Protein AF-A0A0P7GC96-F1 (afdb_monomer_lite)

Sequence (207 aa):
MMYAAHKAAGGMTSIYRQLGIGCERLFREVIKDTLSLSEEQVKWRYQVPIDDTDRLKTLTLDGRIELTDVVDDDQRNRISAWIDHQRARLNITQELKGVVFEVRQGYKSADSKRQNGDLSNSAQALGRGYIMGLVLMSTQMNRAVRARYELANIPVLLGTSGDEDNATSTFAFFRDVIGYDLGDFFERNSDSMRAEVIQILEELLSA

Foldseek 3Di:
DVVLVVLLVVLVVVVQVVVFVVQLVVVLVLLCVLQVADPVQQKDWDWDDDPPDPDIDIDIFSGWDFLVRRPDPVLSVLQLVLQVVLCVQLVPPDAARIATEHEGQAAADPDVVVLVVLLVVQVVQVVVRYGYEYHYLAQHDDPVSVVVCSNSSYQYAHNDDDPDDLSHHPQCVCCRNSVDRPVVVCVVCVVVVVVVVVVSSCVSSVD

Secondary structure (DSSP, 8-state):
-HHHHHHHHHHHHHHHHHHHHHHHHHHHHHHHHHTT--TTTS-EEEEEE-TTSS-EEEEEESEEEEGGG---HHHHHHHHHHHHHHHHHTT--S--SEEEEEEES-B----HHHHHHHHHHHHHHHTTTEEEEEEESSS-B-HHHHHHHHHTT--EEB---SS--TTTBHHHIIIIII---HHHHHHHHHHHHHHHHHHHHHHHHH-

pLDDT: mean 91.51, std 8.73, range [58.22, 98.69]

Radius of gyration: 18.47 Å; chains: 1; bounding box: 48×51×54 Å

Structure (mmCIF, N/CA/C/O backbone):
data_AF-A0A0P7GC96-F1
#
_entry.id   AF-A0A0P7GC96-F1
#
loop_
_atom_site.group_PDB
_atom_site.id
_atom_site.type_symbol
_atom_site.label_atom_id
_atom_site.label_alt_id
_atom_site.label_comp_id
_atom_site.label_asym_id
_atom_site.label_entity_id
_atom_site.label_seq_id
_atom_site.pdbx_PDB_ins_code
_atom_site.Cartn_x
_atom_site.Cartn_y
_atom_site.Cartn_z
_atom_site.occupancy
_atom_site.B_iso_or_equiv
_atom_site.auth_seq_id
_atom_site.auth_comp_id
_atom_site.auth_asym_id
_atom_site.auth_atom_id
_atom_site.pdbx_PDB_model_num
ATOM 1 N N . MET A 1 1 ? 28.727 6.501 -30.793 1.00 60.19 1 MET A N 1
ATOM 2 C CA . MET A 1 1 ? 28.719 5.579 -29.631 1.00 60.19 1 MET A CA 1
ATOM 3 C C . MET A 1 1 ? 28.227 6.247 -28.346 1.00 60.19 1 MET A C 1
ATOM 5 O O . MET A 1 1 ? 27.246 5.771 -27.798 1.00 60.19 1 MET A O 1
ATOM 9 N N . MET A 1 2 ? 28.807 7.370 -27.898 1.00 67.94 2 MET A N 1
ATOM 10 C CA . MET A 1 2 ? 28.390 8.043 -26.647 1.00 67.94 2 MET A CA 1
ATOM 11 C C . MET A 1 2 ? 26.924 8.529 -26.639 1.00 67.94 2 MET A C 1
ATOM 13 O O . MET A 1 2 ? 26.224 8.341 -25.651 1.00 67.94 2 MET A O 1
ATOM 17 N N . TYR A 1 3 ? 26.435 9.095 -27.750 1.00 67.50 3 TYR A N 1
ATOM 18 C CA . TYR A 1 3 ? 25.046 9.565 -27.875 1.00 67.50 3 TYR A CA 1
ATOM 19 C C . TYR A 1 3 ? 24.015 8.427 -27.767 1.00 67.50 3 TYR A C 1
ATOM 21 O O . TYR A 1 3 ? 23.059 8.537 -27.007 1.00 67.50 3 TYR A O 1
ATOM 29 N N . ALA A 1 4 ? 24.252 7.306 -28.456 1.00 66.81 4 ALA A N 1
ATOM 30 C CA . ALA A 1 4 ? 23.392 6.124 -28.392 1.00 66.81 4 ALA A CA 1
ATOM 31 C C . ALA A 1 4 ? 23.369 5.507 -26.981 1.00 66.81 4 ALA A C 1
ATOM 33 O O . ALA A 1 4 ? 22.303 5.194 -26.464 1.00 66.81 4 ALA A O 1
ATOM 34 N N . ALA A 1 5 ? 24.525 5.423 -26.311 1.00 68.00 5 ALA A N 1
ATOM 35 C CA . ALA A 1 5 ? 24.607 4.942 -24.930 1.00 68.00 5 ALA A CA 1
ATOM 36 C C . ALA A 1 5 ? 23.858 5.857 -23.940 1.00 68.00 5 ALA A C 1
ATOM 38 O O . ALA A 1 5 ? 23.133 5.375 -23.071 1.00 68.00 5 ALA A O 1
ATOM 39 N N . HIS A 1 6 ? 23.982 7.180 -24.090 1.00 70.00 6 HIS A N 1
ATOM 40 C CA . HIS A 1 6 ? 23.260 8.150 -23.262 1.00 70.00 6 HIS A CA 1
ATOM 41 C C . HIS A 1 6 ? 21.739 8.099 -23.500 1.00 70.00 6 HIS A C 1
ATOM 43 O O . HIS A 1 6 ? 20.958 8.113 -22.548 1.00 70.00 6 HIS A O 1
ATOM 49 N N . LYS A 1 7 ? 21.309 7.986 -24.764 1.00 69.44 7 LYS A N 1
ATOM 50 C CA . LYS A 1 7 ? 19.897 7.831 -25.150 1.00 69.44 7 LYS A CA 1
ATOM 51 C C . LYS A 1 7 ? 19.304 6.534 -24.592 1.00 69.44 7 LYS A C 1
ATOM 53 O O . LYS A 1 7 ? 18.242 6.580 -23.977 1.00 69.44 7 LYS A O 1
ATOM 58 N N . ALA A 1 8 ? 20.022 5.416 -24.702 1.00 72.19 8 ALA A N 1
ATOM 59 C CA . ALA A 1 8 ? 19.626 4.131 -24.127 1.00 72.19 8 ALA A CA 1
ATOM 60 C C . ALA A 1 8 ? 19.471 4.200 -22.597 1.00 72.19 8 ALA A C 1
ATOM 62 O O . ALA A 1 8 ? 18.467 3.744 -22.054 1.00 72.19 8 ALA A O 1
ATOM 63 N N . ALA A 1 9 ? 20.417 4.827 -21.889 1.00 73.06 9 ALA A N 1
ATOM 64 C CA . ALA A 1 9 ? 20.340 4.993 -20.435 1.00 73.06 9 ALA A CA 1
ATOM 65 C C . ALA A 1 9 ? 19.135 5.853 -19.995 1.00 73.06 9 ALA A C 1
ATOM 67 O O . ALA A 1 9 ? 18.430 5.512 -19.036 1.00 73.06 9 ALA A O 1
ATOM 68 N N . GLY A 1 10 ? 18.859 6.943 -20.721 1.00 76.62 10 GLY A N 1
ATOM 69 C CA . GLY A 1 10 ? 17.672 7.774 -20.505 1.00 76.62 10 GLY A CA 1
ATOM 70 C C . GLY A 1 10 ? 16.366 7.023 -20.790 1.00 76.62 10 GLY A C 1
ATOM 71 O O . GLY A 1 10 ? 15.443 7.059 -19.972 1.00 76.62 10 GLY A O 1
ATOM 72 N N . GLY A 1 11 ? 16.316 6.285 -21.903 1.00 78.31 11 GLY A N 1
ATOM 73 C CA . GLY A 1 11 ? 15.181 5.451 -22.302 1.00 78.31 11 GLY A CA 1
ATOM 74 C C . GLY A 1 11 ? 14.857 4.377 -21.265 1.00 78.31 11 GLY A C 1
ATOM 75 O O . GLY A 1 11 ? 13.724 4.304 -20.793 1.00 78.31 11 GLY A O 1
ATOM 76 N N . MET A 1 12 ? 15.864 3.629 -20.802 1.00 79.06 12 MET A N 1
ATOM 77 C CA . MET A 1 12 ? 15.691 2.623 -19.748 1.00 79.06 12 MET A CA 1
ATOM 78 C C . MET A 1 12 ? 15.115 3.225 -18.460 1.00 79.06 12 MET A C 1
ATOM 80 O O . MET A 1 12 ? 14.194 2.662 -17.870 1.00 79.06 12 MET A O 1
ATOM 84 N N . THR A 1 13 ? 15.602 4.396 -18.039 1.00 79.25 13 THR A N 1
ATOM 85 C CA . THR A 1 13 ? 15.080 5.089 -16.847 1.00 79.25 13 THR A CA 1
ATOM 86 C C . THR A 1 13 ? 13.602 5.462 -17.008 1.00 79.25 13 THR A C 1
ATOM 88 O O . THR A 1 13 ? 12.831 5.368 -16.051 1.00 79.25 13 THR A O 1
ATOM 91 N N . SER A 1 14 ? 13.194 5.867 -18.214 1.00 82.25 14 SER A N 1
ATOM 92 C CA . SER A 1 14 ? 11.795 6.167 -18.527 1.00 82.25 14 SER A CA 1
ATOM 93 C C . SER A 1 14 ? 10.913 4.921 -18.437 1.00 82.25 14 SER A C 1
ATOM 95 O O . SER A 1 14 ? 9.888 4.960 -17.759 1.00 82.25 14 SER A O 1
ATOM 97 N N . ILE A 1 15 ? 11.341 3.797 -19.023 1.00 83.62 15 ILE A N 1
ATOM 98 C CA . ILE A 1 15 ? 10.598 2.525 -18.979 1.00 83.62 15 ILE A CA 1
ATOM 99 C C . ILE A 1 15 ? 10.392 2.068 -17.537 1.00 83.62 15 ILE A C 1
ATOM 101 O O . ILE A 1 15 ? 9.266 1.783 -17.142 1.00 83.62 15 ILE A O 1
ATOM 105 N N . TYR A 1 16 ? 11.446 2.070 -16.714 1.00 82.06 16 TYR A N 1
ATOM 106 C CA . TYR A 1 16 ? 11.323 1.705 -15.298 1.00 82.06 16 TYR A CA 1
ATOM 107 C C . TYR A 1 16 ? 10.293 2.568 -14.560 1.00 82.06 16 TYR A C 1
ATOM 109 O O . TYR A 1 16 ? 9.539 2.057 -13.731 1.00 82.06 16 TYR A O 1
ATOM 117 N N . ARG A 1 17 ? 10.232 3.871 -14.864 1.00 84.44 17 ARG A N 1
ATOM 118 C CA . ARG A 1 17 ? 9.224 4.770 -14.289 1.00 84.44 17 ARG A CA 1
ATOM 119 C C . ARG A 1 17 ? 7.815 4.414 -14.762 1.00 84.44 17 ARG A C 1
ATOM 121 O O . ARG A 1 17 ? 6.910 4.386 -13.937 1.00 84.44 17 ARG A O 1
ATOM 128 N N . GLN A 1 18 ? 7.636 4.133 -16.052 1.00 88.50 18 GLN A N 1
ATOM 129 C CA . GLN A 1 18 ? 6.333 3.759 -16.611 1.00 88.50 18 GLN A CA 1
ATOM 130 C C . GLN A 1 18 ? 5.833 2.422 -16.066 1.00 88.50 18 GLN A C 1
ATOM 132 O O . GLN A 1 18 ? 4.664 2.320 -15.716 1.00 88.50 18 GLN A O 1
ATOM 137 N N . LEU A 1 19 ? 6.714 1.433 -15.895 1.00 87.62 19 LEU A N 1
ATOM 138 C CA . LEU A 1 19 ? 6.369 0.178 -15.226 1.00 87.62 19 LEU A CA 1
ATOM 139 C C . LEU A 1 19 ? 5.919 0.422 -13.781 1.00 87.62 19 LEU A C 1
ATOM 141 O O . LEU A 1 19 ? 4.934 -0.161 -13.347 1.00 87.62 19 LEU A O 1
ATOM 145 N N . GLY A 1 20 ? 6.583 1.331 -13.057 1.00 89.00 20 GLY A N 1
ATOM 146 C CA . GLY A 1 20 ? 6.140 1.761 -11.727 1.00 89.00 20 GLY A CA 1
ATOM 147 C C . GLY A 1 20 ? 4.722 2.337 -11.724 1.00 89.00 20 GLY A C 1
ATOM 148 O O . GLY A 1 20 ? 3.894 1.894 -10.935 1.00 89.00 20 GLY A O 1
ATOM 149 N N . ILE A 1 21 ? 4.429 3.254 -12.650 1.00 91.06 21 ILE A N 1
ATOM 150 C CA . ILE A 1 21 ? 3.087 3.841 -12.823 1.00 91.06 21 ILE A CA 1
ATOM 151 C C . ILE A 1 21 ? 2.061 2.761 -13.204 1.00 91.06 21 ILE A C 1
ATOM 153 O O . ILE A 1 21 ? 0.930 2.779 -12.726 1.00 91.06 21 ILE A O 1
ATOM 157 N N . GLY A 1 22 ? 2.442 1.805 -14.053 1.00 92.56 22 GLY A N 1
ATOM 158 C CA . GLY A 1 22 ? 1.599 0.669 -14.422 1.00 92.56 22 GLY A CA 1
ATOM 159 C C . GLY A 1 22 ? 1.245 -0.207 -13.220 1.00 92.56 22 GLY A C 1
ATOM 160 O O . GLY A 1 22 ? 0.075 -0.519 -13.023 1.00 92.56 22 GLY A O 1
ATOM 161 N N . CYS A 1 23 ? 2.228 -0.540 -12.377 1.00 91.56 23 CYS A N 1
ATOM 162 C CA . CYS A 1 23 ? 2.006 -1.294 -11.142 1.00 91.56 23 CYS A CA 1
ATOM 163 C C . CYS A 1 23 ? 1.088 -0.556 -10.159 1.00 91.56 23 CYS A C 1
ATOM 165 O O . CYS A 1 23 ? 0.226 -1.186 -9.556 1.00 91.56 23 CYS A O 1
ATOM 167 N N . GLU A 1 24 ? 1.257 0.759 -10.005 1.00 94.25 24 GLU A N 1
ATOM 168 C CA . GLU A 1 24 ? 0.391 1.604 -9.171 1.00 94.25 24 GLU A CA 1
ATOM 169 C C . GLU A 1 24 ? -1.064 1.565 -9.659 1.00 94.25 24 GLU A C 1
ATOM 171 O O . GLU A 1 24 ? -1.988 1.335 -8.879 1.00 94.25 24 GLU A O 1
ATOM 176 N N . ARG A 1 25 ? -1.268 1.739 -10.970 1.00 95.19 25 ARG A N 1
ATOM 177 C CA . ARG A 1 25 ? -2.599 1.686 -11.586 1.00 95.19 25 ARG A CA 1
ATOM 178 C C . ARG A 1 25 ? -3.230 0.313 -11.426 1.00 95.19 25 ARG A C 1
ATOM 180 O O . ARG A 1 25 ? -4.363 0.239 -10.975 1.00 95.19 25 ARG A O 1
ATOM 187 N N . LEU A 1 26 ? -2.496 -0.756 -11.734 1.00 95.56 26 LEU A N 1
ATOM 188 C CA . LEU A 1 26 ? -2.982 -2.123 -11.562 1.00 95.56 26 LEU A CA 1
ATOM 189 C C . LEU A 1 26 ? -3.374 -2.394 -10.107 1.00 95.56 26 LEU A C 1
ATOM 191 O O . LEU A 1 26 ? -4.456 -2.911 -9.862 1.00 95.56 26 LEU A O 1
ATOM 195 N N . PHE A 1 27 ? -2.527 -2.010 -9.148 1.00 96.38 27 PHE A N 1
ATOM 196 C CA . PHE A 1 27 ? -2.829 -2.144 -7.723 1.00 96.38 27 PHE A CA 1
ATOM 197 C C . PHE A 1 27 ? -4.162 -1.470 -7.383 1.00 96.38 27 PHE A C 1
ATOM 199 O O . PHE A 1 27 ? -5.023 -2.090 -6.759 1.00 96.38 27 PHE A O 1
ATOM 206 N N . ARG A 1 28 ? -4.343 -0.216 -7.821 1.00 96.50 28 ARG A N 1
ATOM 207 C CA . ARG A 1 28 ? -5.559 0.562 -7.567 1.00 96.50 28 ARG A CA 1
ATOM 208 C C . ARG A 1 28 ? -6.793 -0.060 -8.216 1.00 96.50 28 ARG A C 1
ATOM 210 O O . ARG A 1 28 ? -7.824 -0.147 -7.560 1.00 96.50 28 ARG A O 1
ATOM 217 N N . GLU A 1 29 ? -6.692 -0.502 -9.466 1.00 97.81 29 GLU A N 1
ATOM 218 C CA . GLU A 1 29 ? -7.804 -1.147 -10.171 1.00 97.81 29 GLU A CA 1
ATOM 219 C C . GLU A 1 29 ? -8.209 -2.457 -9.492 1.00 97.81 29 GLU A C 1
ATOM 221 O O . GLU A 1 29 ? -9.387 -2.669 -9.232 1.00 97.81 29 GLU A O 1
ATOM 226 N N . VAL A 1 30 ? -7.243 -3.293 -9.095 1.00 97.50 30 VAL A N 1
ATOM 227 C CA . VAL A 1 30 ? -7.543 -4.560 -8.415 1.00 97.50 30 VAL A CA 1
ATOM 228 C C . VAL A 1 30 ? -8.275 -4.324 -7.095 1.00 97.50 30 VAL A C 1
ATOM 230 O O . VAL A 1 30 ? -9.278 -4.990 -6.845 1.00 97.50 30 VAL A O 1
ATOM 233 N N . ILE A 1 31 ? -7.821 -3.390 -6.247 1.00 97.69 31 ILE A N 1
ATOM 234 C CA . ILE A 1 31 ? -8.533 -3.112 -4.985 1.00 97.69 31 ILE A CA 1
ATOM 235 C C . ILE A 1 31 ? -9.923 -2.525 -5.242 1.00 97.69 31 ILE A C 1
ATOM 237 O O . ILE A 1 31 ? -10.858 -2.848 -4.515 1.00 97.69 31 ILE A O 1
ATOM 241 N N . LYS A 1 32 ? -10.066 -1.691 -6.279 1.00 98.00 32 LYS A N 1
ATOM 242 C CA . LYS A 1 32 ? -11.329 -1.055 -6.651 1.00 98.00 32 LYS A CA 1
ATOM 243 C C . LYS A 1 32 ? -12.355 -2.108 -7.053 1.00 98.00 32 LYS A C 1
ATOM 245 O O . LYS A 1 32 ? -13.433 -2.160 -6.468 1.00 98.00 32 LYS A O 1
ATOM 250 N N . ASP A 1 33 ? -11.978 -2.982 -7.977 1.00 97.81 33 ASP A N 1
ATOM 251 C CA . ASP A 1 33 ? -12.863 -4.002 -8.528 1.00 97.81 33 ASP A CA 1
ATOM 252 C C . ASP A 1 33 ? -13.159 -5.099 -7.499 1.00 97.81 33 ASP A C 1
ATOM 254 O O . ASP A 1 33 ? -14.314 -5.472 -7.303 1.00 97.81 33 ASP A O 1
ATOM 258 N N . THR A 1 34 ? -12.136 -5.577 -6.782 1.00 98.06 34 THR A N 1
ATOM 259 C CA . THR A 1 34 ? -12.291 -6.700 -5.838 1.00 98.06 34 THR A CA 1
ATOM 260 C C . THR A 1 34 ? -13.140 -6.322 -4.626 1.00 98.06 34 THR A C 1
ATOM 262 O O . THR A 1 34 ? -13.911 -7.146 -4.136 1.00 98.06 34 THR A O 1
ATOM 265 N N . LEU A 1 35 ? -13.015 -5.080 -4.147 1.00 98.06 35 LEU A N 1
ATOM 266 C CA . LEU A 1 35 ? -13.722 -4.590 -2.960 1.00 98.06 35 LEU A CA 1
ATOM 267 C C . LEU A 1 35 ? -14.952 -3.737 -3.307 1.00 98.06 35 LEU A C 1
ATOM 269 O O . LEU A 1 35 ? -15.568 -3.161 -2.413 1.00 98.06 35 LEU A O 1
ATOM 273 N N . SER A 1 36 ? -15.308 -3.643 -4.596 1.00 97.62 36 SER A N 1
ATOM 274 C CA . SER A 1 36 ? -16.427 -2.827 -5.095 1.00 97.62 36 SER A CA 1
ATOM 275 C C . SER A 1 36 ? -16.369 -1.361 -4.640 1.00 97.62 36 SER A C 1
ATOM 277 O O . SER A 1 36 ? -17.391 -0.741 -4.340 1.00 97.62 36 SER A O 1
ATOM 279 N N . LEU A 1 37 ? -15.161 -0.800 -4.574 1.00 98.06 37 LEU A N 1
ATOM 280 C CA . LEU A 1 37 ? -14.933 0.586 -4.180 1.00 98.06 37 LEU A CA 1
ATOM 281 C C . LEU A 1 37 ? -15.082 1.515 -5.387 1.00 98.06 37 LEU A C 1
ATOM 283 O O . LEU A 1 37 ? -14.823 1.153 -6.530 1.00 98.06 37 LEU A O 1
ATOM 287 N N . SER A 1 38 ? -15.462 2.761 -5.137 1.00 97.81 38 SER A N 1
ATOM 288 C CA . SER A 1 38 ? -15.432 3.814 -6.152 1.00 97.81 38 SER A CA 1
ATOM 289 C C . SER A 1 38 ? -14.037 4.424 -6.317 1.00 97.81 38 SER A C 1
ATOM 291 O O . SER A 1 38 ? -13.185 4.356 -5.429 1.00 97.81 38 SER A O 1
ATOM 293 N N . GLU A 1 39 ? -13.840 5.135 -7.429 1.00 96.00 39 GLU A N 1
ATOM 294 C CA . GLU A 1 39 ? -12.635 5.931 -7.701 1.00 96.00 39 GLU A CA 1
ATOM 295 C C . GLU A 1 39 ? -12.256 6.898 -6.572 1.00 96.00 39 GLU A C 1
ATOM 297 O O . GLU A 1 39 ? -11.076 7.112 -6.308 1.00 96.00 39 GLU A O 1
ATOM 302 N N . GLU A 1 40 ? -13.229 7.511 -5.894 1.00 96.25 40 GLU A N 1
ATOM 303 C CA . GLU A 1 40 ? -12.924 8.422 -4.784 1.00 96.25 40 GLU A CA 1
ATOM 304 C C . GLU A 1 40 ? -12.631 7.677 -3.476 1.00 96.25 40 GLU A C 1
ATOM 306 O O . GLU A 1 40 ? -11.875 8.188 -2.648 1.00 96.25 40 GLU A O 1
ATOM 311 N N . GLN A 1 41 ? -13.172 6.469 -3.290 1.00 97.62 41 GLN A N 1
ATOM 312 C CA . GLN A 1 41 ? -12.918 5.659 -2.095 1.00 97.62 41 GLN A CA 1
ATOM 313 C C . GLN A 1 41 ? -11.513 5.055 -2.081 1.00 97.62 41 GLN A C 1
ATOM 315 O O . GLN A 1 41 ? -10.923 4.935 -1.011 1.00 97.62 41 GLN A O 1
ATOM 320 N N . VAL A 1 42 ? -10.934 4.758 -3.248 1.00 97.31 42 VAL A N 1
ATOM 321 C CA . VAL A 1 42 ? -9.546 4.269 -3.351 1.00 97.31 42 VAL A CA 1
ATOM 322 C C . VAL A 1 42 ? -8.498 5.383 -3.313 1.00 97.31 42 VAL A C 1
ATOM 324 O O . VAL A 1 42 ? -7.302 5.104 -3.253 1.00 97.31 42 VAL A O 1
ATOM 327 N N . LYS A 1 43 ? -8.912 6.656 -3.329 1.00 95.19 43 LYS A N 1
ATOM 328 C CA . LYS A 1 43 ? -7.999 7.801 -3.259 1.00 95.19 43 LYS A CA 1
ATOM 329 C C . LYS A 1 43 ? -7.808 8.257 -1.822 1.00 95.19 43 LYS A C 1
ATOM 331 O O . LYS A 1 43 ? -8.758 8.518 -1.077 1.00 95.19 43 LYS A O 1
ATOM 336 N N . TRP A 1 44 ? -6.551 8.476 -1.461 1.00 97.06 44 TRP A N 1
ATOM 337 C CA . TRP A 1 44 ? -6.198 9.196 -0.249 1.00 97.06 44 TRP A CA 1
ATOM 338 C C . TRP A 1 44 ? -5.426 10.459 -0.594 1.00 97.06 44 TRP A C 1
ATOM 340 O O . TRP A 1 44 ? -4.500 10.443 -1.406 1.00 97.06 44 TRP A O 1
ATOM 350 N N . ARG A 1 45 ? -5.837 11.570 0.018 1.00 96.38 45 ARG A N 1
ATOM 351 C CA . ARG A 1 45 ? -5.215 12.875 -0.173 1.00 96.38 45 ARG A CA 1
ATOM 352 C C . ARG A 1 45 ? -5.279 13.707 1.094 1.00 96.38 45 ARG A C 1
ATOM 354 O O . ARG A 1 45 ? -6.245 13.631 1.853 1.00 96.38 45 ARG A O 1
ATOM 361 N N . TYR A 1 46 ? -4.281 14.552 1.282 1.00 95.38 46 TYR A N 1
ATOM 362 C CA . TYR A 1 46 ? -4.271 15.572 2.320 1.00 95.38 46 TYR A CA 1
ATOM 363 C C . TYR A 1 46 ? -3.532 16.812 1.831 1.00 95.38 46 TYR A C 1
ATOM 365 O O . TYR A 1 46 ? -2.838 16.783 0.816 1.00 95.38 46 TYR A O 1
ATOM 373 N N . GLN A 1 47 ? -3.727 17.923 2.529 1.00 94.31 47 GLN A N 1
ATOM 374 C CA . GLN A 1 47 ? -3.130 19.201 2.177 1.00 94.31 47 GLN A CA 1
ATOM 375 C C . GLN A 1 47 ? -2.110 19.612 3.230 1.00 94.31 47 GLN A C 1
ATOM 377 O O . GLN A 1 47 ? -2.355 19.459 4.426 1.00 94.31 47 GLN A O 1
ATOM 382 N N . VAL A 1 48 ? -0.980 20.135 2.764 1.00 91.31 48 VAL A N 1
ATOM 383 C CA . VAL A 1 48 ? 0.066 20.737 3.594 1.00 91.31 48 VAL A CA 1
ATOM 384 C C . VAL A 1 48 ? 0.332 22.164 3.118 1.00 91.31 48 VAL A C 1
ATOM 386 O O . VAL A 1 48 ? 0.259 22.408 1.911 1.00 91.31 48 VAL A O 1
ATOM 389 N N . PRO A 1 49 ? 0.625 23.112 4.020 1.00 89.88 49 PRO A N 1
ATOM 390 C CA . PRO A 1 49 ? 1.034 24.454 3.621 1.00 89.88 49 PRO A CA 1
ATOM 391 C C . PRO A 1 49 ? 2.332 24.415 2.807 1.00 89.88 49 PRO A C 1
ATOM 393 O O . PRO A 1 49 ? 3.190 23.553 3.014 1.00 89.88 49 PRO A O 1
ATOM 396 N N . ILE A 1 50 ? 2.450 25.333 1.851 1.00 87.12 50 ILE A N 1
ATOM 397 C CA . ILE A 1 50 ? 3.674 25.574 1.086 1.00 87.12 50 ILE A CA 1
ATOM 398 C C . ILE A 1 50 ? 4.410 26.726 1.765 1.00 87.12 50 ILE A C 1
ATOM 400 O O . ILE A 1 50 ? 4.091 27.881 1.492 1.00 87.12 50 ILE A O 1
ATOM 404 N N . ASP A 1 51 ? 5.386 26.407 2.616 1.00 82.56 51 ASP A N 1
ATOM 405 C CA . ASP A 1 51 ? 6.245 27.374 3.319 1.00 82.56 51 ASP A CA 1
ATOM 406 C C . ASP A 1 51 ? 5.447 28.579 3.883 1.00 82.56 51 ASP A C 1
ATOM 408 O O . ASP A 1 51 ? 4.300 28.415 4.301 1.00 82.56 51 ASP A O 1
ATOM 412 N N . ASP A 1 52 ? 6.019 29.787 3.887 1.00 79.56 52 ASP A N 1
ATOM 413 C CA . ASP A 1 52 ? 5.383 31.027 4.371 1.00 79.56 52 ASP A CA 1
ATOM 414 C C . ASP A 1 52 ? 4.308 31.584 3.409 1.00 79.56 52 ASP A C 1
ATOM 416 O O . ASP A 1 52 ? 4.135 32.797 3.273 1.00 79.56 52 ASP A O 1
ATOM 420 N N . THR A 1 53 ? 3.601 30.719 2.678 1.00 80.12 53 THR A N 1
ATOM 421 C CA . THR A 1 53 ? 2.518 31.126 1.774 1.00 80.12 53 THR A CA 1
ATOM 422 C C . THR A 1 53 ? 1.178 30.557 2.229 1.00 80.12 53 THR A C 1
ATOM 424 O O . THR A 1 53 ? 1.102 29.439 2.730 1.00 80.12 53 THR A O 1
ATOM 427 N N . ASP A 1 54 ? 0.085 31.263 1.931 1.00 86.81 54 ASP A N 1
ATOM 428 C CA . ASP A 1 54 ? -1.286 30.762 2.144 1.00 86.81 54 ASP A CA 1
ATOM 429 C C . ASP A 1 54 ? -1.681 29.634 1.167 1.00 86.81 54 ASP A C 1
ATOM 431 O O . ASP A 1 54 ? -2.841 29.219 1.090 1.00 86.81 54 ASP A O 1
ATOM 435 N N . ARG A 1 55 ? -0.740 29.137 0.353 1.00 91.00 55 ARG A N 1
ATOM 436 C CA . ARG A 1 55 ? -1.011 28.096 -0.638 1.00 91.00 55 ARG A CA 1
ATOM 437 C C . ARG A 1 55 ? -0.863 26.721 -0.011 1.00 91.00 55 ARG A C 1
ATOM 439 O O . ARG A 1 55 ? 0.088 26.439 0.710 1.00 91.00 55 ARG A O 1
ATOM 446 N N . LEU A 1 56 ? -1.766 25.822 -0.387 1.00 92.44 56 LEU A N 1
ATOM 447 C CA . LEU A 1 56 ? -1.735 24.428 0.034 1.00 92.44 56 LEU A CA 1
ATOM 448 C C . LEU A 1 56 ? -1.249 23.527 -1.106 1.00 92.44 56 LEU A C 1
ATOM 450 O O . LEU A 1 56 ? -1.699 23.637 -2.249 1.00 92.44 56 LEU A O 1
ATOM 454 N N . LYS A 1 57 ? -0.355 22.594 -0.786 1.00 93.44 57 LYS A N 1
ATOM 455 C CA . LYS A 1 57 ? 0.037 21.481 -1.650 1.00 93.44 57 LYS A CA 1
ATOM 456 C C . LYS A 1 57 ? -0.790 20.260 -1.283 1.00 93.44 57 LYS A C 1
ATOM 458 O O . LYS A 1 57 ? -0.805 19.847 -0.128 1.00 93.44 57 LYS A O 1
ATOM 463 N N . THR A 1 58 ? -1.438 19.657 -2.275 1.00 95.25 58 THR A N 1
ATOM 464 C CA . THR A 1 58 ? -2.098 18.359 -2.095 1.00 95.25 58 THR A CA 1
ATOM 465 C C . THR A 1 58 ? -1.072 17.246 -2.269 1.00 95.25 58 THR A C 1
ATOM 467 O O . THR A 1 58 ? -0.341 17.219 -3.259 1.00 95.25 58 THR A O 1
ATOM 470 N N . LEU A 1 59 ? -1.013 16.348 -1.295 1.00 95.25 59 LEU A N 1
ATOM 471 C CA . LEU A 1 59 ? -0.246 15.111 -1.324 1.00 95.25 59 LEU A CA 1
ATOM 472 C C . LEU A 1 59 ? -1.220 13.941 -1.413 1.00 95.25 59 LEU A C 1
ATOM 474 O O . LEU A 1 59 ? -2.320 14.006 -0.860 1.00 95.25 59 LEU A O 1
ATOM 478 N N . THR A 1 60 ? -0.822 12.900 -2.133 1.00 95.19 60 THR A N 1
ATOM 479 C CA . THR A 1 60 ? -1.644 11.722 -2.414 1.00 95.19 60 THR A CA 1
ATOM 480 C C . THR A 1 60 ? -0.863 10.453 -2.124 1.00 95.19 60 THR A C 1
ATOM 482 O O . THR A 1 60 ? 0.364 10.459 -2.202 1.00 95.19 60 THR A O 1
ATOM 485 N N . LEU A 1 61 ? -1.594 9.387 -1.818 1.00 96.25 61 LEU A N 1
ATOM 486 C CA . LEU A 1 61 ? -1.086 8.020 -1.781 1.00 96.25 61 LEU A CA 1
ATOM 487 C C . LEU A 1 61 ? -1.822 7.172 -2.820 1.00 96.25 61 LEU A C 1
ATOM 489 O O . LEU A 1 61 ? -2.881 7.557 -3.326 1.00 96.25 61 LEU A O 1
ATOM 493 N N . ASP A 1 62 ? -1.241 6.025 -3.133 1.00 96.44 62 ASP A N 1
ATOM 494 C CA . ASP A 1 62 ? -1.555 5.238 -4.318 1.00 96.44 62 ASP A CA 1
ATOM 495 C C . ASP A 1 62 ? -2.824 4.395 -4.175 1.00 96.44 62 ASP A C 1
ATOM 497 O O . ASP A 1 62 ? -3.450 4.053 -5.182 1.00 96.44 62 ASP A O 1
ATOM 501 N N . GLY A 1 63 ? -3.245 4.120 -2.941 1.00 97.19 63 GLY A N 1
ATOM 502 C CA . GLY A 1 63 ? -4.483 3.412 -2.642 1.00 97.19 63 GLY A CA 1
ATOM 503 C C . GLY A 1 63 ? -5.005 3.701 -1.238 1.00 97.19 63 GLY A C 1
ATOM 504 O O . GLY A 1 63 ? -4.255 4.117 -0.351 1.00 97.19 63 GLY A O 1
ATOM 505 N N . ARG A 1 64 ? -6.297 3.446 -1.033 1.00 98.56 64 ARG A N 1
ATOM 506 C CA . ARG A 1 64 ? -6.989 3.538 0.254 1.00 98.56 64 ARG A CA 1
ATOM 507 C C . ARG A 1 64 ? -8.017 2.425 0.367 1.00 98.56 64 ARG A C 1
ATOM 509 O O . ARG A 1 64 ? -8.745 2.164 -0.584 1.00 98.56 64 ARG A O 1
ATOM 516 N N . ILE A 1 65 ? -8.098 1.833 1.549 1.00 98.62 65 ILE A N 1
ATOM 517 C CA . ILE A 1 65 ? -9.192 0.960 1.958 1.00 98.62 65 ILE A CA 1
ATOM 518 C C . ILE A 1 65 ? -9.644 1.436 3.337 1.00 98.62 65 ILE A C 1
ATOM 520 O O . ILE A 1 65 ? -8.874 1.390 4.296 1.00 98.62 65 ILE A O 1
ATOM 524 N N . GLU A 1 66 ? -10.879 1.918 3.437 1.00 98.62 66 GLU A N 1
ATOM 525 C CA . GLU A 1 66 ? -11.526 2.229 4.713 1.00 98.62 66 GLU A CA 1
ATOM 526 C C . GLU A 1 66 ? -12.532 1.127 5.032 1.00 98.62 66 GLU A C 1
ATOM 528 O O . GLU A 1 66 ? -13.314 0.738 4.170 1.00 98.62 66 GLU A O 1
ATOM 533 N N . LEU A 1 67 ? -12.512 0.605 6.258 1.00 98.62 67 LEU A N 1
ATOM 534 C CA . LEU A 1 67 ? -13.315 -0.563 6.631 1.00 98.62 67 LEU A CA 1
ATOM 535 C C . LEU A 1 67 ? -14.814 -0.323 6.426 1.00 98.62 67 LEU A C 1
ATOM 537 O O . LEU A 1 67 ? -15.529 -1.234 6.030 1.00 98.62 67 LEU A O 1
ATOM 541 N N . THR A 1 68 ? -15.289 0.904 6.640 1.00 98.25 68 THR A N 1
ATOM 542 C CA . THR A 1 68 ? -16.701 1.261 6.445 1.00 98.25 68 THR A CA 1
ATOM 543 C C . THR A 1 68 ? -17.112 1.348 4.976 1.00 98.25 68 THR A C 1
ATOM 545 O O . THR A 1 68 ? -18.304 1.306 4.693 1.00 98.25 68 THR A O 1
ATOM 548 N N . ASP A 1 69 ? -16.153 1.492 4.056 1.00 98.38 69 ASP A N 1
ATOM 549 C CA . ASP A 1 69 ? -16.408 1.508 2.612 1.00 98.38 69 ASP A CA 1
ATOM 550 C C . ASP A 1 69 ? -16.544 0.077 2.043 1.00 98.38 69 ASP A C 1
ATOM 552 O O . ASP A 1 69 ? -17.126 -0.101 0.975 1.00 98.38 69 ASP A O 1
ATOM 556 N N . VAL A 1 70 ? -16.041 -0.946 2.751 1.00 98.31 70 VAL A N 1
ATOM 557 C CA . VAL A 1 70 ? -16.126 -2.357 2.338 1.00 98.31 70 VAL A CA 1
ATOM 558 C C . VAL A 1 70 ? -17.472 -2.942 2.775 1.00 98.31 70 VAL A C 1
ATOM 560 O O . VAL A 1 70 ? -17.738 -3.124 3.969 1.00 98.31 70 VAL A O 1
ATOM 563 N N . VAL A 1 71 ? -18.330 -3.218 1.790 1.00 96.38 71 VAL A N 1
ATOM 564 C CA . VAL A 1 71 ? -19.709 -3.688 2.007 1.00 96.38 71 VAL A CA 1
ATOM 565 C C . VAL A 1 71 ? -19.757 -5.164 2.397 1.00 96.38 71 VAL A C 1
ATOM 567 O O . VAL A 1 71 ? -20.548 -5.528 3.263 1.00 96.38 71 VAL A O 1
ATOM 570 N N . ASP A 1 72 ? -18.921 -5.996 1.776 1.00 98.00 72 ASP A N 1
ATOM 571 C CA . ASP A 1 72 ? -18.849 -7.430 2.055 1.00 98.00 72 ASP A CA 1
ATOM 572 C C . ASP A 1 72 ? -18.210 -7.692 3.430 1.00 98.00 72 ASP A C 1
ATOM 574 O O . ASP A 1 72 ? -17.083 -7.266 3.706 1.00 98.00 72 ASP A O 1
ATOM 578 N N . ASP A 1 73 ? -18.947 -8.384 4.301 1.00 97.94 73 ASP A N 1
ATOM 579 C CA . ASP A 1 73 ? -18.545 -8.628 5.687 1.00 97.94 73 ASP A CA 1
ATOM 580 C C . ASP A 1 73 ? -17.294 -9.507 5.790 1.00 97.94 73 ASP A C 1
ATOM 582 O O . ASP A 1 73 ? -16.418 -9.231 6.613 1.00 97.94 73 ASP A O 1
ATOM 586 N N . ASP A 1 74 ? -17.169 -10.529 4.946 1.00 97.94 74 ASP A N 1
ATOM 587 C CA . ASP A 1 74 ? -16.037 -11.453 4.981 1.00 97.94 74 ASP A CA 1
ATOM 588 C C . ASP A 1 74 ? -14.761 -10.762 4.491 1.00 97.94 74 ASP A C 1
ATOM 590 O O . ASP A 1 74 ? -13.702 -10.876 5.117 1.00 97.94 74 ASP A O 1
ATOM 594 N N . GLN A 1 75 ? -14.847 -9.977 3.413 1.00 98.00 75 GLN A N 1
ATOM 595 C CA . GLN A 1 75 ? -13.742 -9.135 2.952 1.00 98.00 75 GLN A CA 1
ATOM 596 C C . GLN A 1 75 ? -13.333 -8.124 4.026 1.00 98.00 75 GLN A C 1
ATOM 598 O O . GLN A 1 75 ? -12.147 -8.014 4.353 1.00 98.00 75 GLN A O 1
ATOM 603 N N . ARG A 1 76 ? -14.303 -7.422 4.623 1.00 98.62 76 ARG A N 1
ATOM 604 C CA . ARG A 1 76 ? -14.046 -6.445 5.685 1.00 98.62 76 ARG A CA 1
ATOM 605 C C . ARG A 1 76 ? -13.369 -7.085 6.894 1.00 98.62 76 ARG A C 1
ATOM 607 O O . ARG A 1 76 ? -12.415 -6.512 7.418 1.00 98.62 76 ARG A O 1
ATOM 614 N N . ASN A 1 77 ? -13.804 -8.276 7.301 1.00 98.56 77 ASN A N 1
ATOM 615 C CA . ASN A 1 77 ? -13.211 -9.015 8.414 1.00 98.56 77 ASN A CA 1
ATOM 616 C C . ASN A 1 77 ? -11.761 -9.424 8.124 1.00 98.56 77 ASN A C 1
ATOM 618 O O . ASN A 1 77 ? -10.902 -9.239 8.987 1.00 98.56 77 ASN A O 1
ATOM 622 N N . ARG A 1 78 ? -11.452 -9.907 6.911 1.00 98.50 78 ARG A N 1
ATOM 623 C CA . ARG A 1 78 ? -10.066 -10.226 6.508 1.00 98.50 78 ARG A CA 1
ATOM 624 C C . ARG A 1 78 ? -9.163 -8.994 6.552 1.00 98.50 78 ARG A C 1
ATOM 626 O O . ARG A 1 78 ? -8.053 -9.064 7.080 1.00 98.50 78 ARG A O 1
ATOM 633 N N . ILE A 1 79 ? -9.646 -7.858 6.047 1.00 98.62 79 ILE A N 1
ATOM 634 C CA . ILE A 1 79 ? -8.897 -6.594 6.040 1.00 98.62 79 ILE A CA 1
ATOM 635 C C . ILE A 1 79 ? -8.696 -6.074 7.468 1.00 98.62 79 ILE A C 1
ATOM 637 O O . ILE A 1 79 ? -7.578 -5.705 7.823 1.00 98.62 79 ILE A O 1
ATOM 641 N N . SER A 1 80 ? -9.740 -6.086 8.303 1.00 98.62 80 SER A N 1
ATOM 642 C CA . SER A 1 80 ? -9.650 -5.672 9.710 1.00 98.62 80 SER A CA 1
ATOM 643 C C . SER A 1 80 ? -8.657 -6.539 10.479 1.00 98.62 80 SER A C 1
ATOM 645 O O . SER A 1 80 ? -7.767 -6.011 11.138 1.00 98.62 80 SER A O 1
ATOM 647 N N . ALA A 1 81 ? -8.740 -7.864 10.326 1.00 98.56 81 ALA A N 1
ATOM 648 C CA . ALA A 1 81 ? -7.819 -8.794 10.970 1.00 98.56 81 ALA A CA 1
ATOM 649 C C . ALA A 1 81 ? -6.365 -8.556 10.537 1.00 98.56 81 ALA A C 1
ATOM 651 O O . ALA A 1 81 ? -5.455 -8.594 11.367 1.00 98.56 81 ALA A O 1
ATOM 652 N N . TRP A 1 82 ? -6.130 -8.262 9.254 1.00 98.62 82 TRP A N 1
ATOM 653 C CA . TRP A 1 82 ? -4.796 -7.903 8.778 1.00 98.62 82 TRP A CA 1
ATOM 654 C C . TRP A 1 82 ? -4.305 -6.577 9.376 1.00 98.62 82 TRP A C 1
ATOM 656 O O . TRP A 1 82 ? -3.155 -6.499 9.809 1.00 98.62 82 TRP A O 1
ATOM 666 N N . ILE A 1 83 ? -5.159 -5.549 9.458 1.00 98.69 83 ILE A N 1
ATOM 667 C CA . ILE A 1 83 ? -4.821 -4.267 10.101 1.00 98.69 83 ILE A CA 1
ATOM 668 C C . ILE A 1 83 ? -4.443 -4.496 11.569 1.00 98.69 83 ILE A C 1
ATOM 670 O O . ILE A 1 83 ? -3.400 -4.009 12.006 1.00 98.69 83 ILE A O 1
ATOM 674 N N . ASP A 1 84 ? -5.229 -5.273 12.313 1.00 98.44 84 ASP A N 1
ATOM 675 C CA . ASP A 1 84 ? -4.967 -5.575 13.723 1.00 98.44 84 ASP A CA 1
ATOM 676 C C . ASP A 1 84 ? -3.683 -6.382 13.917 1.00 98.44 84 ASP A C 1
ATOM 678 O O . ASP A 1 84 ? -2.888 -6.094 14.817 1.00 98.44 84 ASP A O 1
ATOM 682 N N . HIS A 1 85 ? -3.413 -7.330 13.019 1.00 98.12 85 HIS A N 1
ATOM 683 C CA . HIS A 1 85 ? -2.149 -8.055 13.009 1.00 98.12 85 HIS A CA 1
ATOM 684 C C . HIS A 1 85 ? -0.956 -7.110 12.802 1.00 98.12 85 HIS A C 1
ATOM 686 O O . HIS A 1 85 ? 0.027 -7.181 13.544 1.00 98.12 85 HIS A O 1
ATOM 692 N N . GLN A 1 86 ? -1.038 -6.179 11.847 1.00 98.12 86 GLN A N 1
ATOM 693 C CA . GLN A 1 86 ? 0.021 -5.191 11.628 1.00 98.12 86 GLN A CA 1
ATOM 694 C C . GLN A 1 86 ? 0.175 -4.231 12.809 1.00 98.12 86 GLN A C 1
ATOM 696 O O . GLN A 1 86 ? 1.302 -3.930 13.207 1.00 98.12 86 GLN A O 1
ATOM 701 N N . ARG A 1 87 ? -0.936 -3.785 13.408 1.00 97.88 87 ARG A N 1
ATOM 702 C CA . ARG A 1 87 ? -0.922 -2.950 14.616 1.00 97.88 87 ARG A CA 1
ATOM 703 C C . ARG A 1 87 ? -0.168 -3.635 15.746 1.00 97.88 87 ARG A C 1
ATOM 705 O O . ARG A 1 87 ? 0.732 -3.026 16.320 1.00 97.88 87 ARG A O 1
ATOM 712 N N . ALA A 1 88 ? -0.472 -4.904 16.015 1.00 97.38 88 ALA A N 1
ATOM 713 C CA . ALA A 1 88 ? 0.211 -5.685 17.040 1.00 97.38 88 ALA A CA 1
ATOM 714 C C . ALA A 1 88 ? 1.711 -5.839 16.736 1.00 97.38 88 ALA A C 1
ATOM 716 O O . ALA A 1 88 ? 2.545 -5.547 17.591 1.00 97.38 88 ALA A O 1
ATOM 717 N N . ARG A 1 89 ? 2.070 -6.223 15.502 1.00 96.62 89 ARG A N 1
ATOM 718 C CA . ARG A 1 89 ? 3.475 -6.394 15.079 1.00 96.62 89 ARG A CA 1
ATOM 719 C C . ARG A 1 89 ? 4.303 -5.119 15.197 1.00 96.62 89 ARG A C 1
ATOM 721 O O . ARG A 1 89 ? 5.493 -5.186 15.491 1.00 96.62 89 ARG A O 1
ATOM 728 N N . LEU A 1 90 ? 3.682 -3.972 14.942 1.00 96.00 90 LEU A N 1
ATOM 729 C CA . LEU A 1 90 ? 4.339 -2.669 14.926 1.00 96.00 90 LEU A CA 1
ATOM 730 C C . LEU A 1 90 ? 4.096 -1.867 16.208 1.00 96.00 90 LEU A C 1
ATOM 732 O O . LEU A 1 90 ? 4.485 -0.708 16.261 1.00 96.00 90 LEU A O 1
ATOM 736 N N . ASN A 1 91 ? 3.495 -2.458 17.246 1.00 95.00 91 ASN A N 1
ATOM 737 C CA . ASN A 1 91 ? 3.184 -1.803 18.523 1.00 95.00 91 ASN A CA 1
ATOM 738 C C . ASN A 1 91 ? 2.338 -0.519 18.384 1.00 95.00 91 ASN A C 1
ATOM 740 O O . ASN A 1 91 ? 2.527 0.449 19.122 1.00 95.00 91 ASN A O 1
ATOM 744 N N . ILE A 1 92 ? 1.397 -0.499 17.439 1.00 96.44 92 ILE A N 1
ATOM 745 C CA . ILE A 1 92 ? 0.435 0.593 17.270 1.00 96.44 92 ILE A CA 1
ATOM 746 C C . ILE A 1 92 ? -0.764 0.325 18.182 1.00 96.44 92 ILE A C 1
ATOM 748 O O . ILE A 1 92 ? -1.522 -0.618 17.969 1.00 96.44 92 ILE A O 1
ATOM 752 N N . THR A 1 93 ? -0.963 1.170 19.190 1.00 95.31 93 THR A N 1
ATOM 753 C CA . THR A 1 93 ? -2.054 1.008 20.167 1.00 95.31 93 THR A CA 1
ATOM 754 C C . THR A 1 93 ? -3.374 1.622 19.706 1.00 95.31 93 THR A C 1
ATOM 756 O O . THR A 1 93 ? -4.439 1.173 20.116 1.00 95.31 93 THR A O 1
ATOM 759 N N . GLN A 1 94 ? -3.321 2.631 18.837 1.00 94.88 94 GLN A N 1
ATOM 760 C CA . GLN A 1 94 ? -4.499 3.319 18.313 1.00 94.88 94 GLN A CA 1
ATOM 761 C C . GLN A 1 94 ? -5.345 2.399 17.423 1.00 94.88 94 GLN A C 1
ATOM 763 O O . GLN A 1 94 ? -4.794 1.686 16.587 1.00 94.88 94 G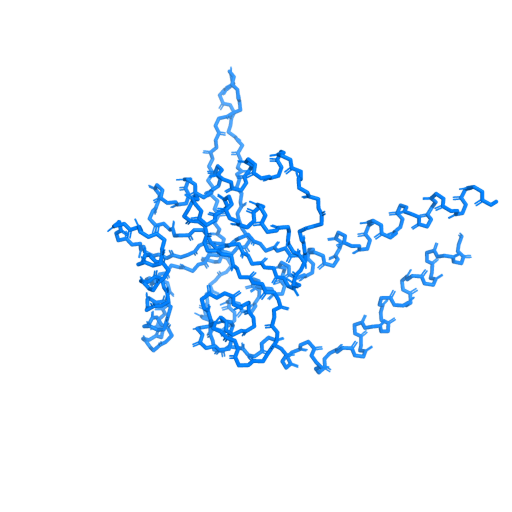LN A O 1
ATOM 768 N N . GLU A 1 95 ? -6.672 2.461 17.575 1.00 96.38 95 GLU A N 1
ATOM 769 C CA . GLU A 1 95 ? -7.641 1.861 16.646 1.00 96.38 95 GLU A CA 1
ATOM 770 C C . GLU A 1 95 ? -7.577 2.532 15.274 1.00 96.38 95 GLU A C 1
ATOM 772 O O . GLU A 1 95 ? -7.585 3.762 15.172 1.00 96.38 95 GLU A O 1
ATOM 777 N N . LEU A 1 96 ? -7.536 1.727 14.213 1.00 98.44 96 LEU A N 1
ATOM 778 C CA . LEU A 1 96 ? -7.390 2.215 12.846 1.00 98.44 96 LEU A CA 1
ATOM 779 C C . LEU A 1 96 ? -8.621 1.859 12.025 1.00 98.44 96 LEU A C 1
ATOM 781 O O . LEU A 1 96 ? -9.093 0.728 12.036 1.00 98.44 96 LEU A O 1
ATOM 785 N N . LYS A 1 97 ? -9.122 2.833 11.270 1.00 98.19 97 LYS A N 1
ATOM 786 C CA . LYS A 1 97 ? -10.310 2.678 10.426 1.00 98.19 97 LYS A CA 1
ATOM 787 C C . LYS A 1 97 ? -9.997 2.147 9.027 1.00 98.19 97 LYS A C 1
ATOM 789 O O . LYS A 1 97 ? -10.912 1.920 8.241 1.00 98.19 97 LYS A O 1
ATOM 794 N N . GLY A 1 98 ? -8.721 1.977 8.688 1.00 98.50 98 GLY A N 1
ATOM 795 C CA . GLY A 1 98 ? -8.322 1.497 7.374 1.00 98.50 98 GLY A CA 1
ATOM 796 C C . GLY A 1 98 ? -6.819 1.500 7.133 1.00 98.50 98 GLY A C 1
ATOM 797 O O . GLY A 1 98 ? -6.007 1.722 8.034 1.00 98.50 98 GLY A O 1
ATOM 798 N N . VAL A 1 99 ? -6.464 1.305 5.868 1.00 98.69 99 VAL A N 1
ATOM 799 C CA . VAL A 1 99 ? -5.093 1.298 5.359 1.00 98.69 99 VAL A CA 1
ATOM 800 C C . VAL A 1 99 ? -4.976 2.189 4.121 1.00 98.69 99 VAL A C 1
ATOM 802 O O . VAL A 1 99 ? -5.901 2.293 3.314 1.00 98.69 99 VAL A O 1
ATOM 805 N N . VAL A 1 100 ? -3.832 2.851 3.978 1.00 98.69 100 VAL A N 1
ATOM 806 C CA . VAL A 1 100 ? -3.427 3.592 2.776 1.00 98.69 100 VAL A CA 1
ATOM 807 C C . VAL A 1 100 ? -2.117 3.033 2.250 1.00 98.69 100 VAL A C 1
ATOM 809 O O . VAL A 1 100 ? -1.326 2.499 3.023 1.00 98.69 100 VAL A O 1
ATOM 812 N N . PHE A 1 101 ? -1.872 3.148 0.949 1.00 98.31 101 PHE A N 1
ATOM 813 C CA . PHE A 1 101 ? -0.751 2.462 0.310 1.00 98.31 101 PHE A CA 1
ATOM 814 C C . PHE A 1 101 ? 0.153 3.399 -0.473 1.00 98.31 101 PHE A C 1
ATOM 816 O O . PHE A 1 101 ? -0.324 4.261 -1.198 1.00 98.31 101 PHE A O 1
ATOM 823 N N . GLU A 1 102 ? 1.454 3.164 -0.376 1.00 96.38 102 GLU A N 1
ATOM 824 C CA . GLU A 1 102 ? 2.451 3.637 -1.339 1.00 96.38 102 GLU A CA 1
ATOM 825 C C . GLU A 1 102 ? 2.966 2.416 -2.102 1.00 96.38 102 GLU A C 1
ATOM 827 O O . GLU A 1 102 ? 3.485 1.474 -1.496 1.00 96.38 102 GLU A O 1
ATOM 832 N N . VAL A 1 103 ? 2.823 2.420 -3.423 1.00 94.81 103 VAL A N 1
ATOM 833 C CA . VAL A 1 103 ? 3.109 1.288 -4.302 1.00 94.81 103 VAL A CA 1
ATOM 834 C C . VAL A 1 103 ? 4.385 1.549 -5.084 1.00 94.81 103 VAL A C 1
ATOM 836 O O . VAL A 1 103 ? 4.586 2.587 -5.710 1.00 94.81 103 VAL A O 1
ATOM 839 N N . ARG A 1 104 ? 5.286 0.569 -5.076 1.00 90.56 104 ARG A N 1
ATOM 840 C CA . ARG A 1 104 ? 6.593 0.671 -5.721 1.00 90.56 104 ARG A CA 1
ATOM 841 C C . ARG A 1 104 ? 6.910 -0.582 -6.507 1.00 90.56 104 ARG A C 1
ATOM 843 O O . ARG A 1 104 ? 6.757 -1.699 -6.034 1.00 90.56 104 ARG A O 1
ATOM 850 N N . GLN A 1 105 ? 7.466 -0.404 -7.701 1.00 86.81 105 GLN A N 1
ATOM 851 C CA . GLN A 1 105 ? 8.023 -1.530 -8.455 1.00 86.81 105 GLN A CA 1
ATOM 852 C C . GLN A 1 105 ? 9.227 -2.145 -7.713 1.00 86.81 105 GLN A C 1
ATOM 854 O O . GLN A 1 105 ? 9.393 -3.361 -7.676 1.00 86.81 105 GLN A O 1
ATOM 859 N N . GLY A 1 106 ? 10.045 -1.313 -7.065 1.00 81.56 106 GLY A N 1
ATOM 860 C CA . GLY A 1 106 ? 11.172 -1.732 -6.237 1.00 81.56 106 GLY A CA 1
ATOM 861 C C . GLY A 1 106 ? 11.842 -0.547 -5.548 1.00 81.56 106 GLY A C 1
ATOM 862 O O . GLY A 1 106 ? 11.582 0.614 -5.879 1.00 81.56 106 GLY A O 1
ATOM 863 N N . TYR A 1 107 ? 12.725 -0.830 -4.592 1.00 76.81 107 TYR A N 1
ATOM 864 C CA . TYR A 1 107 ? 13.381 0.181 -3.763 1.00 76.81 107 TYR A CA 1
ATOM 865 C C . TYR A 1 107 ? 14.903 0.107 -3.929 1.00 76.81 107 TYR A C 1
ATOM 867 O O . TYR A 1 107 ? 15.634 -0.405 -3.080 1.00 76.81 107 TYR A O 1
ATOM 875 N N . LYS A 1 108 ? 15.386 0.606 -5.074 1.00 67.06 108 LYS A N 1
ATOM 876 C CA . LYS A 1 108 ? 16.798 0.479 -5.483 1.00 67.06 108 LYS A CA 1
ATOM 877 C C . LYS A 1 108 ? 17.726 1.536 -4.880 1.00 67.06 108 LYS A C 1
ATOM 879 O O . LYS A 1 108 ? 18.888 1.240 -4.626 1.00 67.06 108 LYS A O 1
ATOM 884 N N . SER A 1 109 ? 17.243 2.755 -4.646 1.00 62.72 109 SER A N 1
ATOM 885 C CA . SER A 1 109 ? 18.039 3.830 -4.047 1.00 62.72 109 SER A CA 1
ATOM 886 C C . SER A 1 109 ? 17.611 4.058 -2.605 1.00 62.72 109 SER A C 1
ATOM 888 O O . SER A 1 109 ? 16.445 4.334 -2.345 1.00 62.72 109 SER A O 1
ATOM 890 N N . ALA A 1 110 ? 18.556 4.008 -1.663 1.00 76.19 110 ALA A N 1
ATOM 891 C CA . ALA A 1 110 ? 18.365 4.483 -0.289 1.00 76.19 110 ALA A CA 1
ATOM 892 C C . ALA A 1 110 ? 18.317 6.027 -0.240 1.00 76.19 110 ALA A C 1
ATOM 894 O O . ALA A 1 110 ? 18.956 6.660 0.596 1.00 76.19 110 ALA A O 1
ATOM 895 N N . ASP A 1 111 ? 17.575 6.634 -1.169 1.00 83.88 111 ASP A N 1
ATOM 896 C CA . ASP A 1 111 ? 17.433 8.078 -1.313 1.00 83.88 111 ASP A CA 1
ATOM 897 C C . ASP A 1 111 ? 16.739 8.655 -0.076 1.00 83.88 111 ASP A C 1
ATOM 899 O O . ASP A 1 111 ? 15.637 8.241 0.294 1.00 83.88 111 ASP A O 1
ATOM 903 N N . SER A 1 112 ? 17.407 9.583 0.604 1.00 85.50 112 SER A N 1
ATOM 904 C CA . SER A 1 112 ? 16.939 10.117 1.884 1.00 85.50 112 SER A CA 1
ATOM 905 C C . SER A 1 112 ? 15.695 10.987 1.724 1.00 85.50 112 SER A C 1
ATOM 907 O O . SER A 1 112 ? 14.814 10.948 2.582 1.00 85.50 112 SER A O 1
ATOM 909 N N . LYS A 1 113 ? 15.581 11.726 0.612 1.00 88.69 113 LYS A N 1
ATOM 910 C CA . LYS A 1 113 ? 14.416 12.567 0.311 1.00 88.69 113 LYS A CA 1
ATOM 911 C C . LYS A 1 113 ? 13.153 11.721 0.191 1.00 88.69 113 LYS A C 1
ATOM 913 O O . LYS A 1 113 ? 12.145 12.041 0.817 1.00 88.69 113 LYS A O 1
ATOM 918 N N . ARG A 1 114 ? 13.223 10.628 -0.568 1.00 88.44 114 ARG A N 1
ATOM 919 C CA . ARG A 1 114 ? 12.132 9.664 -0.724 1.00 88.44 114 ARG A CA 1
ATOM 920 C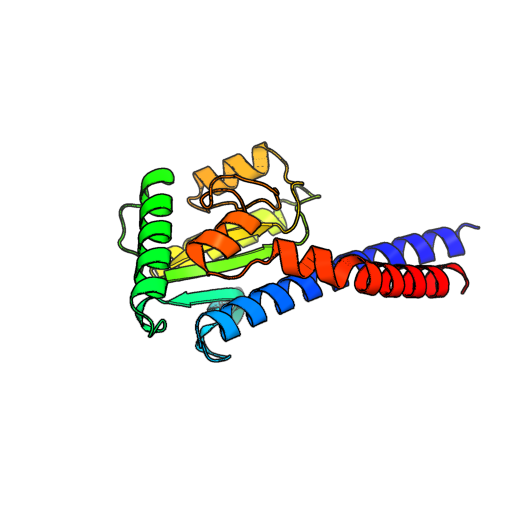 C . ARG A 1 114 ? 11.744 9.017 0.606 1.00 88.44 114 ARG A C 1
ATOM 922 O O . ARG A 1 114 ? 10.567 9.012 0.939 1.00 88.44 114 ARG A O 1
ATOM 929 N N . GLN A 1 115 ? 12.721 8.567 1.397 1.00 92.62 115 GLN A N 1
ATOM 930 C CA . GLN A 1 115 ? 12.444 8.005 2.726 1.00 92.62 115 GLN A CA 1
ATOM 931 C C . GLN A 1 115 ? 11.731 8.990 3.644 1.00 92.62 115 GLN A C 1
ATOM 933 O O . GLN A 1 115 ? 10.765 8.629 4.304 1.00 92.62 115 GLN A O 1
ATOM 938 N N . ASN A 1 116 ? 12.192 10.238 3.688 1.00 93.94 116 ASN A N 1
ATOM 939 C CA . ASN A 1 116 ? 11.581 11.251 4.540 1.00 93.94 116 ASN A CA 1
ATOM 940 C C . ASN A 1 116 ? 10.153 11.596 4.083 1.00 93.94 116 ASN A C 1
ATOM 942 O O . ASN A 1 116 ? 9.304 11.864 4.929 1.00 93.94 116 ASN A O 1
ATOM 946 N N . GLY A 1 117 ? 9.881 11.541 2.774 1.00 93.88 117 GLY A N 1
ATOM 947 C CA . GLY A 1 117 ? 8.525 11.648 2.232 1.00 93.88 117 GLY A CA 1
ATOM 948 C C . GLY A 1 117 ? 7.610 10.535 2.744 1.00 93.88 117 GLY A C 1
ATOM 949 O O . GL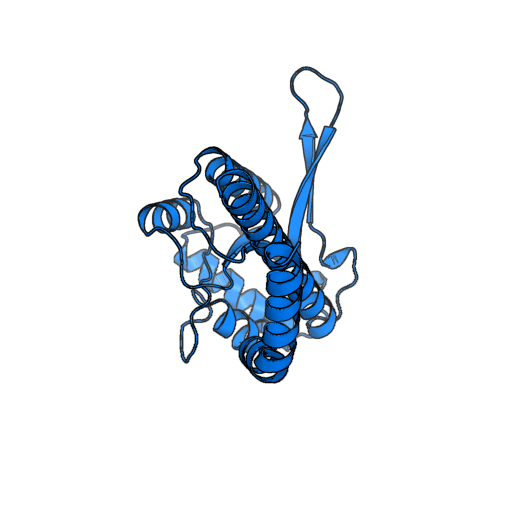Y A 1 117 ? 6.554 10.830 3.295 1.00 93.88 117 GLY A O 1
ATOM 950 N N . ASP A 1 118 ? 8.054 9.279 2.652 1.00 95.00 118 ASP A N 1
ATOM 951 C CA . ASP A 1 118 ? 7.280 8.113 3.109 1.00 95.00 118 ASP A CA 1
ATOM 952 C C . ASP A 1 118 ? 6.991 8.178 4.616 1.00 95.00 118 ASP A C 1
ATOM 954 O O . ASP A 1 118 ? 5.867 7.946 5.054 1.00 95.00 118 ASP A O 1
ATOM 958 N N . LEU A 1 119 ? 7.989 8.561 5.418 1.00 96.56 119 LEU A N 1
ATOM 959 C CA . LEU A 1 119 ? 7.835 8.735 6.865 1.00 96.56 119 LEU A CA 1
ATOM 960 C C . LEU A 1 119 ? 6.838 9.851 7.208 1.00 96.56 119 LEU A C 1
ATOM 962 O O . LEU A 1 119 ? 6.026 9.699 8.120 1.00 96.56 119 LEU A O 1
ATOM 966 N N . SER A 1 120 ? 6.878 10.966 6.473 1.00 96.00 120 SER A N 1
ATOM 967 C CA . SER A 1 120 ? 5.934 12.070 6.658 1.00 96.00 120 SER A CA 1
ATOM 968 C C . SER A 1 120 ? 4.509 11.666 6.275 1.00 96.00 120 SER A C 1
ATOM 970 O O . SER A 1 120 ? 3.578 11.946 7.032 1.00 96.00 120 SER A O 1
ATOM 972 N N . ASN A 1 121 ? 4.343 10.961 5.151 1.00 97.06 121 ASN A N 1
ATOM 973 C CA . ASN A 1 121 ? 3.055 10.421 4.720 1.00 97.06 121 ASN A CA 1
ATOM 974 C C . ASN A 1 121 ? 2.492 9.443 5.760 1.00 97.06 121 ASN A C 1
ATOM 976 O O . ASN A 1 121 ? 1.318 9.546 6.112 1.00 97.06 121 ASN A O 1
ATOM 980 N N . SER A 1 122 ? 3.329 8.555 6.307 1.00 97.12 122 SER A N 1
ATOM 981 C CA . SER A 1 122 ? 2.917 7.592 7.334 1.00 97.12 122 SER A CA 1
ATOM 982 C C . SER A 1 122 ? 2.417 8.284 8.600 1.00 97.12 122 SER A C 1
ATOM 984 O O . SER A 1 122 ? 1.325 7.984 9.079 1.00 97.12 122 SER A O 1
ATOM 986 N N . ALA A 1 123 ? 3.149 9.285 9.096 1.00 96.81 123 ALA A N 1
ATOM 987 C CA . ALA A 1 123 ? 2.719 10.055 10.261 1.00 96.81 123 ALA A CA 1
ATOM 988 C C . ALA A 1 123 ? 1.363 10.752 10.029 1.00 96.81 123 ALA A C 1
ATOM 990 O O . ALA A 1 123 ? 0.520 10.802 10.925 1.00 96.81 123 ALA A O 1
ATOM 991 N N . GLN A 1 124 ? 1.129 11.261 8.815 1.00 97.62 124 GLN A N 1
ATOM 992 C CA . GLN A 1 124 ? -0.135 11.900 8.433 1.00 97.62 124 GLN A CA 1
ATOM 993 C C . GLN A 1 124 ? -1.285 10.899 8.287 1.00 97.62 124 GLN A C 1
ATOM 995 O O . GLN A 1 124 ? -2.413 11.207 8.674 1.00 97.62 124 GLN A O 1
ATOM 1000 N N . ALA A 1 125 ? -1.012 9.707 7.756 1.00 97.94 125 ALA A N 1
ATOM 1001 C CA . ALA A 1 125 ? -1.973 8.613 7.689 1.00 97.94 125 ALA A CA 1
ATOM 1002 C C . ALA A 1 125 ? -2.388 8.162 9.095 1.00 97.94 125 ALA A C 1
ATOM 1004 O O . ALA A 1 125 ? -3.584 8.134 9.398 1.00 97.94 125 ALA A O 1
ATOM 1005 N N . LEU A 1 126 ? -1.408 7.922 9.971 1.00 97.44 126 LEU A N 1
ATOM 1006 C CA . LEU A 1 126 ? -1.636 7.464 11.339 1.00 97.44 126 LEU A CA 1
ATOM 1007 C C . LEU A 1 126 ? -2.434 8.488 12.148 1.00 97.44 126 LEU A C 1
ATOM 1009 O O . LEU A 1 126 ? -3.452 8.146 12.744 1.00 97.44 126 LEU A O 1
ATOM 1013 N N . GLY A 1 127 ? -2.072 9.773 12.059 1.00 97.00 127 GLY A N 1
ATOM 1014 C CA . GLY A 1 127 ? -2.829 10.863 12.686 1.00 97.00 127 GLY A CA 1
ATOM 1015 C C . GLY A 1 127 ? -4.284 10.990 12.205 1.00 97.00 127 GLY A C 1
ATOM 1016 O O . GLY A 1 127 ? -5.090 11.648 12.858 1.00 97.00 127 GLY A O 1
ATOM 1017 N N . ARG A 1 128 ? -4.641 10.352 11.083 1.00 97.50 128 ARG A N 1
ATOM 1018 C CA . ARG A 1 128 ? -6.000 10.299 10.512 1.00 97.50 128 ARG A CA 1
ATOM 1019 C C . ARG A 1 128 ? -6.670 8.928 10.675 1.00 97.50 128 ARG A C 1
ATOM 1021 O O . ARG A 1 128 ? -7.732 8.705 10.093 1.00 97.50 128 ARG A O 1
ATOM 1028 N N . GLY A 1 129 ? -6.072 8.031 11.460 1.00 98.06 129 GLY A N 1
ATOM 1029 C CA . GLY A 1 129 ? -6.609 6.707 11.764 1.00 98.06 129 GLY A CA 1
ATOM 1030 C C . GLY A 1 129 ? -6.352 5.649 10.691 1.00 98.06 129 GLY A C 1
ATOM 1031 O O . GLY A 1 129 ? -7.085 4.667 10.648 1.00 98.06 129 GLY A O 1
ATOM 1032 N N . TYR A 1 130 ? -5.351 5.823 9.823 1.00 98.62 130 TYR A N 1
ATOM 1033 C CA . TYR A 1 130 ? -4.946 4.801 8.851 1.00 98.62 130 TYR A CA 1
ATOM 1034 C C . TYR A 1 130 ? -3.535 4.299 9.134 1.00 98.62 130 TYR A C 1
ATOM 1036 O O . TYR A 1 130 ? -2.651 5.083 9.469 1.00 98.62 130 TYR A O 1
ATOM 1044 N N . ILE A 1 131 ? -3.289 3.013 8.899 1.00 98.19 131 ILE A N 1
ATOM 1045 C CA . ILE A 1 131 ? -1.917 2.519 8.740 1.00 98.19 131 ILE A CA 1
ATOM 1046 C C . ILE A 1 131 ? -1.462 2.759 7.302 1.00 98.19 131 ILE A C 1
ATOM 1048 O O . ILE A 1 131 ? -2.227 2.538 6.365 1.00 98.19 131 ILE A O 1
ATOM 1052 N N . MET A 1 132 ? -0.227 3.216 7.105 1.00 98.19 132 MET A N 1
ATOM 1053 C CA . MET A 1 132 ? 0.354 3.324 5.768 1.00 98.19 132 MET A CA 1
ATOM 1054 C C . MET A 1 132 ? 1.162 2.068 5.449 1.00 98.19 132 MET A C 1
ATOM 1056 O O . MET A 1 132 ? 2.208 1.859 6.049 1.00 98.19 132 MET A O 1
ATOM 1060 N N . GLY A 1 133 ? 0.710 1.262 4.490 1.00 97.56 133 GLY A N 1
ATOM 1061 C CA . GLY A 1 133 ? 1.455 0.124 3.958 1.00 97.56 133 GLY A CA 1
ATOM 1062 C C . GLY A 1 133 ? 2.355 0.526 2.790 1.00 97.56 133 GLY A C 1
ATOM 1063 O O . GLY A 1 133 ? 1.903 1.148 1.828 1.00 97.56 133 GLY A O 1
ATOM 1064 N N . LEU A 1 134 ? 3.626 0.138 2.841 1.00 96.44 134 LEU A N 1
ATOM 1065 C CA . LEU A 1 134 ? 4.530 0.233 1.701 1.00 96.44 134 LEU A CA 1
ATOM 1066 C C . LEU A 1 134 ? 4.506 -1.082 0.923 1.00 96.44 134 LEU A C 1
ATOM 1068 O O . LEU A 1 134 ? 4.931 -2.117 1.434 1.00 96.44 134 LEU A O 1
ATOM 1072 N N . VAL A 1 135 ? 4.050 -1.031 -0.323 1.00 95.69 135 VAL A N 1
ATOM 1073 C CA . VAL A 1 135 ? 3.892 -2.198 -1.192 1.00 95.69 135 VAL A CA 1
ATOM 1074 C C . VAL A 1 135 ? 4.990 -2.206 -2.236 1.00 95.69 135 VAL A C 1
ATOM 1076 O O . VAL A 1 135 ? 5.134 -1.258 -3.005 1.00 95.69 135 VAL A O 1
ATOM 1079 N N . LEU A 1 136 ? 5.761 -3.287 -2.296 1.00 93.69 136 LEU A N 1
ATOM 1080 C CA . LEU A 1 136 ? 6.744 -3.513 -3.342 1.00 93.69 136 LEU A CA 1
ATOM 1081 C C . LEU A 1 136 ? 6.309 -4.688 -4.216 1.00 93.69 136 LEU A C 1
ATOM 1083 O O . LEU A 1 136 ? 6.020 -5.770 -3.714 1.00 93.69 136 LEU A O 1
ATOM 1087 N N . MET A 1 137 ? 6.343 -4.499 -5.534 1.00 90.62 137 MET A N 1
ATOM 1088 C CA . MET A 1 137 ? 6.118 -5.572 -6.515 1.00 90.62 137 MET A CA 1
ATOM 1089 C C . MET A 1 137 ? 7.364 -6.443 -6.741 1.00 90.62 137 MET A C 1
ATOM 1091 O O . MET A 1 137 ? 7.333 -7.391 -7.517 1.00 90.62 137 MET A O 1
ATOM 1095 N N . SER A 1 138 ? 8.482 -6.132 -6.082 1.00 89.00 138 SER A N 1
ATOM 1096 C CA . SER A 1 138 ? 9.718 -6.915 -6.139 1.00 89.00 138 SER A CA 1
ATOM 1097 C C . SER A 1 138 ? 10.275 -7.186 -4.747 1.00 89.00 138 SER A C 1
ATOM 1099 O O . SER A 1 138 ? 9.887 -6.563 -3.759 1.00 89.00 138 SER A O 1
ATOM 1101 N N . THR A 1 139 ? 11.246 -8.091 -4.678 1.00 87.19 139 THR A N 1
ATOM 1102 C CA . THR A 1 139 ? 11.984 -8.426 -3.452 1.00 87.19 139 THR A CA 1
ATOM 1103 C C . THR A 1 139 ? 13.075 -7.405 -3.099 1.00 87.19 139 THR A C 1
ATOM 1105 O O . THR A 1 139 ? 13.753 -7.529 -2.079 1.00 87.19 139 THR A O 1
ATOM 1108 N N . GLN A 1 140 ? 13.288 -6.390 -3.943 1.00 79.69 140 GLN A N 1
ATOM 1109 C CA . GLN A 1 140 ? 14.452 -5.511 -3.865 1.00 79.69 140 GLN A CA 1
ATOM 1110 C C . GLN A 1 140 ? 14.215 -4.325 -2.925 1.00 79.69 140 GLN A C 1
ATOM 1112 O O . GLN A 1 140 ? 13.713 -3.277 -3.340 1.00 79.69 140 GLN A O 1
ATOM 1117 N N . MET A 1 141 ? 14.655 -4.475 -1.673 1.00 87.31 141 MET A N 1
ATOM 1118 C CA . MET A 1 141 ? 14.745 -3.391 -0.696 1.00 87.31 141 MET A CA 1
ATOM 1119 C C . MET A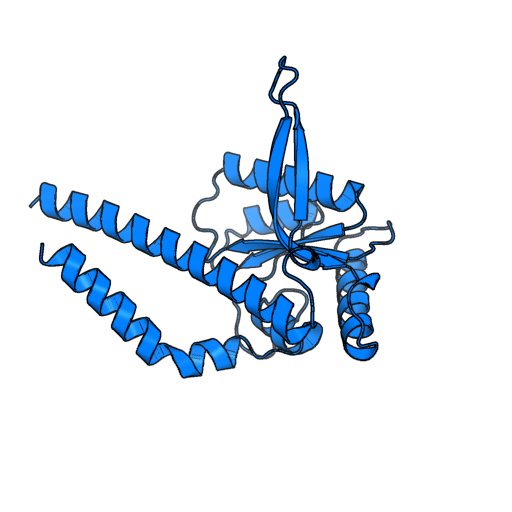 1 141 ? 15.969 -3.553 0.209 1.00 87.31 141 MET A C 1
ATOM 1121 O O . MET A 1 141 ? 16.277 -4.641 0.692 1.00 87.31 141 MET A O 1
ATOM 1125 N N . ASN A 1 142 ? 16.670 -2.450 0.475 1.00 88.88 142 ASN A N 1
ATOM 1126 C CA . ASN A 1 142 ? 17.773 -2.446 1.431 1.00 88.88 142 ASN A CA 1
ATOM 1127 C C . ASN A 1 142 ? 17.262 -2.749 2.856 1.00 88.88 142 ASN A C 1
ATOM 1129 O O . ASN A 1 142 ? 16.327 -2.105 3.335 1.00 88.88 142 ASN A O 1
ATOM 1133 N N . ARG A 1 143 ? 17.913 -3.688 3.559 1.00 88.69 143 ARG A N 1
ATOM 1134 C CA . ARG A 1 143 ? 17.508 -4.130 4.907 1.00 88.69 143 ARG A CA 1
ATOM 1135 C C . ARG A 1 143 ? 17.474 -2.993 5.935 1.00 88.69 143 ARG A C 1
ATOM 1137 O O . ARG A 1 143 ? 16.571 -2.969 6.761 1.00 88.69 143 ARG A O 1
ATOM 1144 N N . ALA A 1 144 ? 18.417 -2.052 5.882 1.00 91.00 144 ALA A N 1
ATOM 1145 C CA . ALA A 1 144 ? 18.443 -0.914 6.801 1.00 91.00 144 ALA A CA 1
ATOM 1146 C C . ALA A 1 144 ? 17.279 0.053 6.540 1.00 91.00 144 ALA A C 1
ATOM 1148 O O . ALA A 1 144 ? 16.683 0.564 7.483 1.00 91.00 144 ALA A O 1
ATOM 1149 N N . VAL A 1 145 ? 16.905 0.255 5.271 1.00 91.31 145 VAL A N 1
ATOM 1150 C CA . VAL A 1 145 ? 15.717 1.052 4.921 1.00 91.31 145 VAL A CA 1
ATOM 1151 C C . VAL A 1 145 ? 14.446 0.351 5.396 1.00 91.31 145 VAL A C 1
ATOM 1153 O O . VAL A 1 145 ? 13.578 0.998 5.972 1.00 91.31 145 VAL A O 1
ATOM 1156 N N . ARG A 1 146 ? 14.353 -0.975 5.224 1.00 92.12 146 ARG A N 1
ATOM 1157 C CA . ARG A 1 146 ? 13.217 -1.760 5.728 1.00 92.12 146 ARG A CA 1
ATOM 1158 C C . ARG A 1 146 ? 13.074 -1.624 7.242 1.00 92.12 146 ARG A C 1
ATOM 1160 O O . ARG A 1 146 ? 12.006 -1.249 7.709 1.00 92.12 146 ARG A O 1
ATOM 1167 N N . ALA A 1 147 ? 14.161 -1.835 7.983 1.00 93.19 147 ALA A N 1
ATOM 1168 C CA . ALA A 1 147 ? 14.166 -1.684 9.436 1.00 93.19 147 ALA A CA 1
ATOM 1169 C C . ALA A 1 147 ? 13.758 -0.266 9.866 1.00 93.19 147 ALA A C 1
ATOM 1171 O O . ALA A 1 147 ? 13.003 -0.102 10.818 1.00 93.19 147 ALA A O 1
ATOM 1172 N N . ARG A 1 148 ? 14.205 0.768 9.139 1.00 94.56 148 ARG A N 1
ATOM 1173 C CA . ARG A 1 148 ? 13.808 2.160 9.395 1.00 94.56 148 ARG A CA 1
ATOM 1174 C C . ARG A 1 148 ? 12.298 2.376 9.247 1.00 94.56 148 ARG A C 1
ATOM 1176 O O . ARG A 1 148 ? 11.731 3.134 10.024 1.00 94.56 148 ARG A O 1
ATOM 1183 N N . TYR A 1 149 ? 11.662 1.749 8.262 1.00 95.25 149 TYR A N 1
ATOM 1184 C CA . TYR A 1 149 ? 10.217 1.857 8.047 1.00 95.25 149 TYR A CA 1
ATOM 1185 C C . TYR A 1 149 ? 9.409 1.069 9.072 1.00 95.25 149 TYR A C 1
ATOM 1187 O O . TYR A 1 149 ? 8.458 1.611 9.627 1.00 95.25 149 TYR A O 1
ATOM 1195 N N . GLU A 1 150 ? 9.830 -0.149 9.402 1.00 94.38 150 GLU A N 1
ATOM 1196 C CA . GLU A 1 150 ? 9.181 -0.946 10.448 1.00 94.38 150 GLU A CA 1
ATOM 1197 C C . GLU A 1 150 ? 9.268 -0.237 11.815 1.00 94.38 150 GLU A C 1
ATOM 1199 O O . GLU A 1 150 ? 8.266 -0.132 12.520 1.00 94.38 150 GLU A O 1
ATOM 1204 N N . LEU A 1 151 ? 10.418 0.370 12.148 1.00 95.12 151 LEU A N 1
ATOM 1205 C CA . LEU A 1 151 ? 10.574 1.219 13.343 1.00 95.12 151 LEU A CA 1
ATOM 1206 C C . LEU A 1 151 ? 9.676 2.465 13.333 1.00 95.12 151 LEU A C 1
ATOM 1208 O O . LEU A 1 151 ? 9.373 3.004 14.393 1.00 95.12 151 LEU A O 1
ATOM 1212 N N . ALA A 1 152 ? 9.265 2.925 12.153 1.00 95.69 152 ALA A N 1
ATOM 1213 C CA . ALA A 1 152 ? 8.352 4.048 11.966 1.00 95.69 152 ALA A CA 1
ATOM 1214 C C . ALA A 1 152 ? 6.890 3.606 11.773 1.00 95.69 152 ALA A C 1
ATOM 1216 O O . ALA A 1 152 ? 6.085 4.366 11.234 1.00 95.69 152 ALA A O 1
ATOM 1217 N N . ASN A 1 153 ? 6.556 2.379 12.186 1.00 96.81 153 ASN A N 1
ATOM 1218 C CA . ASN A 1 153 ? 5.210 1.810 12.127 1.00 96.81 153 ASN A CA 1
ATOM 1219 C C . ASN A 1 153 ? 4.634 1.696 10.701 1.00 96.81 153 ASN A C 1
ATOM 1221 O O . ASN A 1 153 ? 3.421 1.766 10.511 1.00 96.81 153 ASN A O 1
ATOM 1225 N N . ILE A 1 154 ? 5.495 1.491 9.701 1.00 97.56 154 ILE A N 1
ATOM 1226 C CA . ILE A 1 154 ? 5.103 1.259 8.305 1.00 97.56 154 ILE A CA 1
ATOM 1227 C C . ILE A 1 154 ? 5.241 -0.241 8.002 1.00 97.56 154 ILE A C 1
ATOM 1229 O O . ILE A 1 154 ? 6.373 -0.733 7.930 1.00 97.56 154 ILE A O 1
ATOM 1233 N N . PRO A 1 155 ? 4.139 -0.985 7.782 1.00 97.06 155 PRO A N 1
ATOM 1234 C CA . PRO A 1 155 ? 4.202 -2.319 7.202 1.00 97.06 155 PRO A CA 1
ATOM 1235 C C . PRO A 1 155 ? 4.887 -2.279 5.841 1.00 97.06 155 PRO A C 1
ATOM 1237 O O . PRO A 1 155 ? 4.533 -1.470 4.983 1.00 97.06 155 PRO A O 1
ATOM 1240 N N . VAL A 1 156 ? 5.842 -3.179 5.625 1.00 95.94 156 VAL A N 1
ATOM 1241 C CA . VAL A 1 156 ? 6.524 -3.333 4.339 1.00 95.94 156 VAL A CA 1
ATOM 1242 C C . VAL A 1 156 ? 6.150 -4.682 3.743 1.00 95.94 156 VAL A C 1
ATOM 1244 O O . VAL A 1 156 ? 6.498 -5.727 4.295 1.00 95.94 156 VAL A O 1
ATOM 1247 N N . LEU A 1 157 ? 5.470 -4.643 2.600 1.00 95.94 157 LEU A N 1
ATOM 1248 C CA . LEU A 1 157 ? 5.130 -5.809 1.797 1.00 95.94 157 LEU A CA 1
ATOM 1249 C C . LEU A 1 157 ? 6.107 -5.918 0.623 1.00 95.94 157 LEU A C 1
ATOM 1251 O O . LEU A 1 157 ? 6.303 -4.960 -0.123 1.00 95.94 157 LEU A O 1
ATOM 1255 N N . LEU A 1 158 ? 6.756 -7.070 0.478 1.00 94.56 158 LEU A N 1
ATOM 1256 C CA . LEU A 1 158 ? 7.715 -7.362 -0.584 1.00 94.56 158 LEU A CA 1
ATOM 1257 C C . LEU A 1 158 ? 7.085 -8.254 -1.653 1.00 94.56 158 LEU A C 1
ATOM 1259 O O . LEU A 1 158 ? 6.216 -9.069 -1.365 1.00 94.56 158 LEU A O 1
ATOM 1263 N N . GLY A 1 159 ? 7.554 -8.132 -2.893 1.00 93.19 159 GLY A N 1
ATOM 1264 C CA . GLY A 1 159 ? 7.088 -8.940 -4.022 1.00 93.19 159 GLY A CA 1
ATOM 1265 C C . GLY A 1 159 ? 7.666 -10.350 -3.997 1.00 93.19 159 GLY A C 1
ATOM 1266 O O . GLY A 1 159 ? 8.385 -10.733 -4.917 1.00 93.19 159 GLY A O 1
ATOM 1267 N N . THR A 1 160 ? 7.431 -11.083 -2.916 1.00 90.69 160 THR A N 1
ATOM 1268 C CA . THR A 1 160 ? 7.865 -12.462 -2.713 1.00 90.69 160 THR A CA 1
ATOM 1269 C C . THR A 1 160 ? 6.733 -13.438 -3.031 1.00 90.69 160 THR A C 1
ATOM 1271 O O . THR A 1 160 ? 5.598 -13.256 -2.588 1.00 90.69 160 THR A O 1
ATOM 1274 N N . SER A 1 161 ? 7.030 -14.457 -3.837 1.00 78.44 161 SER A N 1
ATOM 1275 C CA . SER A 1 161 ? 6.080 -15.473 -4.306 1.00 78.44 161 SER A CA 1
ATOM 1276 C C . SER A 1 161 ? 6.100 -16.731 -3.429 1.00 78.44 161 SER A C 1
ATOM 1278 O O . SER A 1 161 ? 7.156 -17.095 -2.915 1.00 78.44 161 SER A O 1
ATOM 1280 N N . GLY A 1 162 ? 4.972 -17.443 -3.348 1.00 70.81 162 GLY A N 1
ATOM 1281 C CA . GLY A 1 162 ? 4.835 -18.721 -2.634 1.00 70.81 162 GLY A CA 1
ATOM 1282 C C . GLY A 1 162 ? 3.947 -18.640 -1.387 1.00 70.81 162 GLY A C 1
ATOM 1283 O O . GLY A 1 162 ? 3.115 -17.736 -1.258 1.00 70.81 162 GLY A O 1
ATOM 1284 N N . ASP A 1 163 ? 4.134 -19.589 -0.467 1.00 65.44 163 ASP A N 1
ATOM 1285 C CA . ASP A 1 163 ? 3.417 -19.685 0.817 1.00 65.44 163 ASP A CA 1
ATOM 1286 C C . ASP A 1 163 ? 4.010 -18.736 1.875 1.00 65.44 163 ASP A C 1
ATOM 1288 O O . ASP A 1 163 ? 4.334 -19.129 2.996 1.00 65.44 163 ASP A O 1
ATOM 1292 N N . GLU A 1 164 ? 4.224 -17.475 1.501 1.00 79.00 164 GLU A N 1
ATOM 1293 C CA . GLU A 1 164 ? 4.727 -16.457 2.420 1.00 79.00 164 GLU A CA 1
ATOM 1294 C C . GLU A 1 164 ? 3.608 -15.775 3.216 1.00 79.00 164 GLU A C 1
ATOM 1296 O O . GLU A 1 164 ? 2.449 -15.741 2.810 1.00 79.00 164 GLU A O 1
ATOM 1301 N N . ASP A 1 165 ? 3.979 -15.203 4.362 1.00 91.12 165 ASP A N 1
ATOM 1302 C CA . ASP A 1 165 ? 3.076 -14.496 5.268 1.00 91.12 165 ASP A CA 1
ATOM 1303 C C . ASP A 1 165 ? 2.498 -13.228 4.605 1.00 91.12 165 ASP A C 1
ATOM 1305 O O . ASP A 1 165 ? 3.241 -12.344 4.153 1.00 91.12 165 ASP A O 1
ATOM 1309 N N . ASN A 1 166 ? 1.165 -13.099 4.603 1.00 94.56 166 ASN A N 1
ATOM 1310 C CA . ASN A 1 166 ? 0.431 -11.920 4.125 1.00 94.56 166 ASN A CA 1
ATOM 1311 C C . ASN A 1 166 ? 0.775 -10.629 4.888 1.00 94.56 166 ASN A C 1
ATOM 1313 O O . ASN A 1 166 ? 0.451 -9.522 4.449 1.00 94.56 166 ASN A O 1
ATOM 1317 N N . ALA A 1 167 ? 1.481 -10.745 6.009 1.00 95.12 167 ALA A N 1
ATOM 1318 C CA . ALA A 1 167 ? 1.986 -9.617 6.759 1.00 95.12 167 ALA A CA 1
ATOM 1319 C C . ALA A 1 167 ? 3.281 -9.023 6.173 1.00 95.12 167 ALA A C 1
ATOM 1321 O O . ALA A 1 167 ? 3.682 -7.927 6.584 1.00 95.12 167 ALA A O 1
ATOM 1322 N N . THR A 1 168 ? 3.951 -9.725 5.250 1.00 94.62 168 THR A N 1
ATOM 1323 C CA . THR A 1 168 ? 5.214 -9.290 4.621 1.00 94.62 168 THR A CA 1
ATOM 1324 C C . THR A 1 168 ? 5.296 -9.507 3.115 1.00 94.62 168 THR A C 1
ATOM 1326 O O . THR A 1 168 ? 6.176 -8.918 2.493 1.00 94.62 168 THR A O 1
ATOM 1329 N N . SER A 1 169 ? 4.424 -10.322 2.521 1.00 96.12 169 SER A N 1
ATOM 1330 C CA . SER A 1 169 ? 4.374 -10.545 1.074 1.00 96.12 169 SER A CA 1
ATOM 1331 C C . SER A 1 169 ? 3.221 -9.769 0.443 1.00 96.12 169 SER A C 1
ATOM 1333 O O . SER A 1 169 ? 2.071 -9.879 0.866 1.00 96.12 169 SER A O 1
ATOM 1335 N N . THR A 1 170 ? 3.527 -9.013 -0.611 1.00 96.31 170 THR A N 1
ATOM 1336 C CA . THR A 1 170 ? 2.541 -8.339 -1.462 1.00 96.31 170 THR A CA 1
ATOM 1337 C C . THR A 1 170 ? 1.598 -9.359 -2.094 1.00 96.31 170 THR A C 1
ATOM 1339 O O . THR A 1 170 ? 0.387 -9.167 -2.070 1.00 96.31 170 THR A O 1
ATOM 1342 N N . PHE A 1 171 ? 2.122 -10.465 -2.627 1.00 96.00 171 PHE A N 1
ATOM 1343 C CA . PHE A 1 171 ? 1.298 -11.461 -3.313 1.00 96.00 171 PHE A CA 1
ATOM 1344 C C . PHE A 1 171 ? 0.393 -12.225 -2.341 1.00 96.00 171 PHE A C 1
ATOM 1346 O O . PHE A 1 171 ? -0.791 -12.392 -2.629 1.00 96.00 171 PHE A O 1
ATOM 1353 N N . ALA A 1 172 ? 0.899 -12.600 -1.162 1.00 96.81 172 ALA A N 1
ATOM 1354 C CA . ALA A 1 172 ? 0.071 -13.227 -0.132 1.00 96.81 172 ALA A CA 1
ATOM 1355 C C . ALA A 1 172 ? -0.973 -12.257 0.443 1.00 96.81 172 ALA A C 1
ATOM 1357 O O . ALA A 1 172 ? -2.110 -12.652 0.673 1.00 96.81 172 ALA A O 1
ATOM 1358 N N . PHE A 1 173 ? -0.643 -10.969 0.607 1.00 97.56 173 PHE A N 1
ATOM 1359 C CA . PHE A 1 173 ? -1.628 -9.945 0.972 1.00 97.56 173 PHE A CA 1
ATOM 1360 C C . PHE A 1 173 ? -2.779 -9.877 -0.040 1.00 97.56 173 PHE A C 1
ATOM 1362 O O . PHE A 1 173 ? -3.947 -9.910 0.343 1.00 97.56 173 PHE A O 1
ATOM 1369 N N . PHE A 1 174 ? -2.471 -9.835 -1.337 1.00 97.50 174 PHE A N 1
ATOM 1370 C CA . PHE A 1 174 ? -3.508 -9.810 -2.365 1.00 97.50 174 PHE A CA 1
ATOM 1371 C C . PHE A 1 174 ? -4.370 -11.075 -2.352 1.00 97.50 174 PHE A C 1
ATOM 1373 O O . PHE A 1 174 ? -5.596 -10.977 -2.322 1.00 97.50 174 PHE A O 1
ATOM 1380 N N . ARG A 1 175 ? -3.752 -12.254 -2.288 1.00 96.38 175 ARG A N 1
ATOM 1381 C CA . ARG A 1 175 ? -4.471 -13.531 -2.274 1.00 96.38 175 ARG A CA 1
ATOM 1382 C C . ARG A 1 175 ? -5.335 -13.688 -1.019 1.00 96.38 175 ARG A C 1
ATOM 1384 O O . ARG A 1 175 ? -6.538 -13.911 -1.118 1.00 96.38 175 ARG A O 1
ATOM 1391 N N . ASP A 1 176 ? -4.738 -13.511 0.155 1.00 96.50 176 ASP A N 1
ATOM 1392 C CA . ASP A 1 176 ? -5.346 -13.921 1.423 1.00 96.50 176 ASP A CA 1
ATOM 1393 C C . ASP A 1 176 ? -6.199 -12.812 2.049 1.00 96.50 176 ASP A C 1
ATOM 1395 O O . ASP A 1 176 ? -7.201 -13.105 2.700 1.00 96.50 176 ASP A O 1
ATOM 1399 N N . VAL A 1 177 ? -5.850 -11.539 1.829 1.00 97.75 177 VAL A N 1
ATOM 1400 C CA . VAL A 1 177 ? -6.533 -10.387 2.446 1.00 97.75 177 VAL A CA 1
ATOM 1401 C C . VAL A 1 177 ? -7.464 -9.699 1.459 1.00 97.75 177 VAL A C 1
ATOM 1403 O O . VAL A 1 177 ? -8.642 -9.523 1.761 1.00 97.75 177 VAL A O 1
ATOM 1406 N N . ILE A 1 178 ? -6.973 -9.352 0.265 1.00 98.00 178 ILE A N 1
ATOM 1407 C CA . ILE A 1 178 ? -7.816 -8.727 -0.768 1.00 98.00 178 ILE A CA 1
ATOM 1408 C C . ILE A 1 178 ? -8.757 -9.771 -1.387 1.00 98.00 178 ILE A C 1
ATOM 1410 O O . ILE A 1 178 ? -9.942 -9.508 -1.566 1.00 98.00 178 ILE A O 1
ATOM 1414 N N . GLY A 1 179 ? -8.294 -11.007 -1.593 1.00 96.75 179 GLY A N 1
ATOM 1415 C CA . GLY A 1 179 ? -9.053 -12.053 -2.290 1.00 96.75 179 GLY A CA 1
ATOM 1416 C C . GLY A 1 179 ? -8.845 -12.045 -3.804 1.00 96.75 179 GLY A C 1
ATOM 1417 O O . GLY A 1 179 ? -9.729 -12.474 -4.537 1.00 96.75 179 GLY A O 1
ATOM 1418 N N . TYR A 1 180 ? -7.699 -11.545 -4.270 1.00 97.19 180 TYR A N 1
ATOM 1419 C CA . TYR A 1 180 ? -7.328 -11.524 -5.681 1.00 97.19 180 TYR A CA 1
ATOM 1420 C C . TYR A 1 180 ? -5.953 -12.156 -5.883 1.00 97.19 180 TYR A C 1
ATOM 1422 O O . TYR A 1 180 ? -4.987 -11.766 -5.228 1.00 97.19 180 TYR A O 1
ATOM 1430 N N . ASP A 1 181 ? -5.835 -13.097 -6.817 1.00 95.56 181 ASP A N 1
ATOM 1431 C CA . ASP A 1 181 ? -4.544 -13.704 -7.136 1.00 95.56 181 ASP A CA 1
ATOM 1432 C C . ASP A 1 181 ? -3.745 -12.821 -8.105 1.00 95.56 181 ASP A C 1
ATOM 1434 O O . ASP A 1 181 ? -3.804 -12.936 -9.332 1.00 95.56 181 ASP A O 1
ATOM 1438 N N . LEU A 1 182 ? -2.995 -11.885 -7.521 1.00 94.88 182 LEU A N 1
ATOM 1439 C CA . LEU A 1 182 ? -2.124 -10.995 -8.280 1.00 94.88 182 LEU A CA 1
ATOM 1440 C C . LEU A 1 182 ? -0.951 -11.750 -8.928 1.00 94.88 182 LEU A C 1
ATOM 1442 O O . LEU A 1 182 ? -0.459 -11.313 -9.968 1.00 94.88 182 LEU A O 1
ATOM 1446 N N . GLY A 1 183 ? -0.514 -12.868 -8.341 1.00 93.12 183 GLY A N 1
ATOM 1447 C CA . GLY A 1 183 ? 0.548 -13.704 -8.901 1.00 93.12 183 GLY A CA 1
ATOM 1448 C C . GLY A 1 183 ? 0.097 -14.352 -10.206 1.00 93.12 183 GLY A C 1
ATOM 1449 O O . GLY A 1 183 ? 0.713 -14.122 -11.246 1.00 93.12 183 GLY A O 1
ATOM 1450 N N . ASP A 1 184 ? -1.041 -15.046 -10.167 1.00 94.56 184 ASP A N 1
ATOM 1451 C CA . ASP A 1 184 ? -1.673 -15.662 -11.339 1.00 94.56 184 ASP A CA 1
ATOM 1452 C C . ASP A 1 184 ? -1.970 -14.631 -12.443 1.00 94.56 184 ASP A C 1
ATOM 1454 O O . ASP A 1 184 ? -1.741 -14.892 -13.627 1.00 94.56 184 ASP A O 1
ATOM 1458 N N . PHE A 1 185 ? -2.401 -13.415 -12.081 1.00 95.00 185 PHE A N 1
ATOM 1459 C CA . PHE A 1 185 ? -2.549 -12.332 -13.057 1.00 95.00 185 PHE A CA 1
ATOM 1460 C C . PHE A 1 185 ? -1.237 -12.042 -13.799 1.00 95.00 185 PHE A C 1
ATOM 1462 O O . PHE A 1 185 ? -1.235 -11.953 -15.029 1.00 95.00 185 PHE A O 1
ATOM 1469 N N . PHE A 1 186 ? -0.120 -11.878 -13.084 1.00 92.69 186 PHE A N 1
ATOM 1470 C CA . PHE A 1 186 ? 1.157 -11.601 -13.740 1.00 92.69 186 PHE A CA 1
ATOM 1471 C C . PHE A 1 186 ? 1.642 -12.789 -14.570 1.00 92.69 186 PHE A C 1
ATOM 1473 O O . PHE A 1 186 ? 2.153 -12.570 -15.666 1.00 92.69 186 PHE A O 1
ATOM 1480 N N . GLU A 1 187 ? 1.452 -14.019 -14.095 1.00 93.69 187 GLU A N 1
ATOM 1481 C CA . GLU A 1 187 ? 1.840 -15.234 -14.816 1.00 93.69 187 GLU A CA 1
ATOM 1482 C C . GLU A 1 187 ? 1.091 -15.362 -16.145 1.00 93.69 187 GLU A C 1
ATOM 1484 O O . GLU A 1 187 ? 1.726 -15.443 -17.200 1.00 93.69 187 GLU A O 1
ATOM 1489 N N . ARG A 1 188 ? -0.245 -15.263 -16.123 1.00 96.12 188 ARG A N 1
ATOM 1490 C CA . ARG A 1 188 ? -1.089 -15.377 -17.324 1.00 96.12 188 ARG A CA 1
ATOM 1491 C C . ARG A 1 188 ? -0.828 -14.302 -18.371 1.00 96.12 188 ARG A C 1
ATOM 1493 O O . ARG A 1 188 ? -1.055 -14.537 -19.554 1.00 96.12 188 ARG A O 1
ATOM 1500 N N . ASN A 1 189 ? -0.369 -13.125 -17.952 1.00 94.94 189 ASN A N 1
ATOM 1501 C CA . ASN A 1 189 ? -0.116 -11.999 -18.851 1.00 94.94 189 ASN A CA 1
ATOM 1502 C C . ASN A 1 189 ? 1.374 -11.815 -19.182 1.00 94.94 189 ASN A C 1
ATOM 1504 O O . ASN A 1 189 ? 1.724 -10.902 -19.936 1.00 94.94 189 ASN A O 1
ATOM 1508 N N . SER A 1 190 ? 2.260 -12.639 -18.613 1.00 93.31 190 SER A N 1
ATOM 1509 C CA . SER A 1 190 ? 3.713 -12.435 -18.648 1.00 93.31 190 SER A CA 1
ATOM 1510 C C . SER A 1 190 ? 4.276 -12.373 -20.067 1.00 93.31 190 SER A C 1
ATOM 1512 O O . SER A 1 190 ? 5.061 -11.472 -20.365 1.00 93.31 190 SER A O 1
ATOM 1514 N N . ASP A 1 191 ? 3.828 -13.260 -20.955 1.00 95.12 191 ASP A N 1
ATOM 1515 C CA . ASP A 1 191 ? 4.267 -13.293 -22.351 1.00 95.12 191 ASP A CA 1
ATOM 1516 C C . ASP A 1 191 ? 3.880 -12.016 -23.102 1.00 95.12 191 ASP A C 1
ATOM 1518 O O . ASP A 1 191 ? 4.722 -11.414 -23.771 1.00 95.12 191 ASP A O 1
ATOM 1522 N N . SER A 1 192 ? 2.640 -11.547 -22.932 1.00 95.06 192 SER A N 1
ATOM 1523 C CA . SER A 1 192 ? 2.169 -10.307 -23.560 1.00 95.06 192 SER A CA 1
ATOM 1524 C C . SER A 1 192 ? 2.919 -9.091 -23.020 1.00 95.06 192 SER A C 1
ATOM 1526 O O . SER A 1 192 ? 3.404 -8.276 -23.799 1.00 95.06 192 SER A O 1
ATOM 1528 N N . MET A 1 193 ? 3.069 -8.975 -21.696 1.00 91.50 193 MET A N 1
ATOM 1529 C CA . MET A 1 193 ? 3.809 -7.865 -21.084 1.00 91.50 193 MET A CA 1
ATOM 1530 C C . MET A 1 193 ? 5.277 -7.862 -21.513 1.00 91.50 193 MET A C 1
ATOM 1532 O O . MET A 1 193 ? 5.850 -6.805 -21.776 1.00 91.50 193 MET A O 1
ATOM 1536 N N . ARG A 1 194 ? 5.898 -9.042 -21.600 1.00 91.44 194 ARG A N 1
ATOM 1537 C CA . ARG A 1 194 ? 7.272 -9.187 -22.076 1.00 91.44 194 ARG A CA 1
ATOM 1538 C C . ARG A 1 194 ? 7.395 -8.751 -23.532 1.00 91.44 194 ARG A C 1
ATOM 1540 O O . ARG A 1 194 ? 8.334 -8.019 -23.833 1.00 91.44 194 ARG A O 1
ATOM 1547 N N . ALA A 1 195 ? 6.491 -9.192 -24.407 1.00 93.94 195 ALA A N 1
ATOM 1548 C CA . ALA A 1 195 ? 6.514 -8.833 -25.822 1.00 93.94 195 ALA A CA 1
ATOM 1549 C C . ALA A 1 195 ? 6.447 -7.310 -26.013 1.00 93.94 195 ALA A C 1
ATOM 1551 O O . ALA A 1 195 ? 7.310 -6.746 -26.680 1.00 93.94 195 ALA A O 1
ATOM 1552 N N . GLU A 1 196 ? 5.515 -6.643 -25.330 1.00 91.62 196 GLU A N 1
ATOM 1553 C CA . GLU A 1 196 ? 5.367 -5.181 -25.364 1.00 91.62 196 GLU A CA 1
ATOM 1554 C C . GLU A 1 196 ? 6.624 -4.455 -24.861 1.00 91.62 196 GLU A C 1
ATOM 1556 O O . GLU A 1 196 ? 7.128 -3.527 -25.493 1.00 91.62 196 GLU A O 1
ATOM 1561 N N . VAL A 1 197 ? 7.191 -4.895 -23.731 1.00 88.19 197 VAL A N 1
ATOM 1562 C CA . VAL A 1 197 ? 8.413 -4.282 -23.186 1.00 88.19 197 VAL A CA 1
ATOM 1563 C C . VAL A 1 197 ? 9.602 -4.472 -24.129 1.00 88.19 197 VAL A C 1
ATOM 1565 O O . VAL A 1 197 ? 10.389 -3.539 -24.297 1.00 88.19 197 VAL A O 1
ATOM 1568 N N . ILE A 1 198 ? 9.746 -5.652 -24.742 1.00 89.62 198 ILE A N 1
ATOM 1569 C CA . ILE A 1 198 ? 10.810 -5.923 -25.718 1.00 89.62 198 ILE A CA 1
ATOM 1570 C C . ILE A 1 198 ? 10.639 -5.030 -26.944 1.00 89.62 198 ILE A C 1
ATOM 1572 O O . ILE A 1 198 ? 11.605 -4.378 -27.328 1.00 89.62 198 ILE A O 1
ATOM 1576 N N . GLN A 1 199 ? 9.428 -4.922 -27.493 1.00 90.50 199 GLN A N 1
ATOM 1577 C CA . GLN A 1 199 ? 9.161 -4.064 -28.645 1.00 90.50 199 GLN A CA 1
ATOM 1578 C C . GLN A 1 199 ? 9.535 -2.601 -28.357 1.00 90.50 199 GLN A C 1
ATOM 1580 O O . GLN A 1 199 ? 10.273 -1.984 -29.124 1.00 90.50 199 GLN A O 1
ATOM 1585 N N . ILE A 1 200 ? 9.113 -2.059 -27.209 1.00 87.31 200 ILE A N 1
ATOM 1586 C CA . ILE A 1 200 ? 9.457 -0.688 -26.798 1.00 87.31 200 ILE A CA 1
ATOM 1587 C C . ILE A 1 200 ? 10.979 -0.515 -26.667 1.00 87.31 200 ILE A C 1
ATOM 1589 O O . ILE A 1 200 ? 11.531 0.517 -27.054 1.00 87.31 200 ILE A O 1
ATOM 1593 N N . LEU A 1 201 ? 11.676 -1.507 -26.104 1.00 84.31 201 LEU A N 1
ATOM 1594 C CA . LEU A 1 201 ? 13.134 -1.476 -25.980 1.00 84.31 201 LEU A CA 1
ATOM 1595 C C . LEU A 1 201 ? 13.821 -1.497 -27.348 1.00 84.31 201 LEU A C 1
ATOM 1597 O O . LEU A 1 201 ? 14.761 -0.731 -27.560 1.00 84.31 201 LEU A O 1
ATOM 1601 N N . GLU A 1 202 ? 13.362 -2.341 -28.267 1.00 86.44 202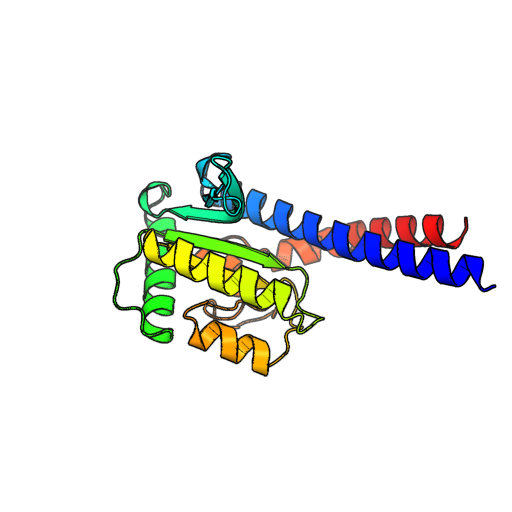 GLU A N 1
ATOM 1602 C CA . GLU A 1 202 ? 13.896 -2.436 -29.626 1.00 86.44 202 GLU A CA 1
ATOM 1603 C C . GLU A 1 202 ? 13.707 -1.122 -30.389 1.00 86.44 202 GLU A C 1
ATOM 1605 O O . GLU A 1 202 ? 14.666 -0.613 -30.972 1.00 86.44 202 GLU A O 1
ATOM 1610 N N . GLU A 1 203 ? 12.525 -0.509 -30.319 1.00 85.62 203 GLU A N 1
ATOM 1611 C CA . GLU A 1 203 ? 12.246 0.798 -30.930 1.00 85.62 203 GLU A CA 1
ATOM 1612 C C . GLU A 1 203 ? 13.140 1.909 -30.351 1.00 85.62 203 GLU A C 1
ATOM 1614 O O . GLU A 1 203 ? 13.674 2.744 -31.084 1.00 85.62 203 GLU A O 1
ATOM 1619 N N . LEU A 1 204 ? 13.371 1.909 -29.035 1.00 79.56 204 LEU A N 1
ATOM 1620 C CA . LEU A 1 204 ? 14.220 2.909 -28.380 1.00 79.56 204 LEU A CA 1
ATOM 1621 C C . LEU A 1 204 ? 15.714 2.748 -28.690 1.00 79.56 204 LEU A C 1
ATOM 1623 O O . LEU A 1 204 ? 16.441 3.746 -28.679 1.00 79.56 204 LEU A O 1
ATOM 1627 N N . LEU A 1 205 ? 16.176 1.515 -28.916 1.00 76.06 205 LEU A N 1
ATOM 1628 C CA . LEU A 1 205 ? 17.585 1.190 -29.159 1.00 76.06 205 LEU A CA 1
ATOM 1629 C C . LEU A 1 205 ? 17.967 1.185 -30.645 1.00 76.06 205 LEU A C 1
ATOM 1631 O O . LEU A 1 205 ? 19.145 1.359 -30.956 1.00 76.06 205 LEU A O 1
ATOM 1635 N N . SER A 1 206 ? 17.004 0.984 -31.546 1.00 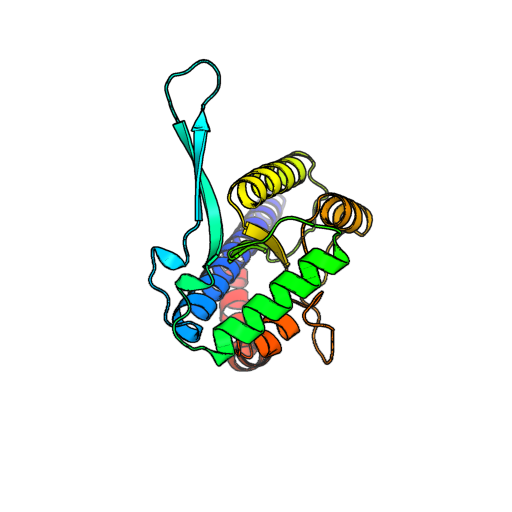74.44 206 SER A N 1
ATOM 1636 C CA . SER A 1 206 ? 17.224 0.998 -33.001 1.00 74.44 206 SER A CA 1
ATOM 1637 C C . SER A 1 206 ? 17.159 2.398 -33.628 1.00 74.44 206 SER A C 1
ATOM 1639 O O . SER A 1 206 ? 17.594 2.570 -34.768 1.00 74.44 206 SER A O 1
ATOM 1641 N N . ALA A 1 207 ? 16.665 3.395 -32.886 1.00 58.22 207 ALA A N 1
ATOM 1642 C CA . ALA A 1 207 ? 16.542 4.793 -33.310 1.00 58.22 207 ALA A CA 1
ATOM 1643 C C . ALA A 1 207 ? 17.753 5.679 -32.979 1.00 58.22 207 ALA A C 1
ATOM 1645 O O . ALA A 1 207 ? 18.422 5.486 -31.937 1.00 58.22 207 ALA A O 1
#